Protein AF-A0A0S3T754-F1 (afdb_monomer)

Structure (mmCIF, N/CA/C/O backbone):
data_AF-A0A0S3T754-F1
#
_entry.id   AF-A0A0S3T754-F1
#
loop_
_atom_site.group_PDB
_atom_site.id
_atom_site.type_symbol
_atom_site.label_atom_id
_atom_site.label_alt_id
_atom_site.label_comp_id
_atom_site.label_asym_id
_atom_site.label_entity_id
_atom_site.label_seq_id
_atom_site.pdbx_PDB_ins_code
_atom_site.Cartn_x
_atom_site.Cartn_y
_atom_site.Cartn_z
_atom_site.occupancy
_atom_site.B_iso_or_equiv
_atom_site.auth_seq_id
_atom_site.auth_comp_id
_atom_site.auth_asym_id
_atom_site.auth_atom_id
_atom_site.pdbx_PDB_model_num
ATOM 1 N N . MET A 1 1 ? -6.621 8.613 33.162 1.00 39.09 1 MET A N 1
ATOM 2 C CA . MET A 1 1 ? -7.077 8.141 31.834 1.00 39.09 1 MET A CA 1
ATOM 3 C C . MET A 1 1 ? -6.386 8.962 30.754 1.00 39.09 1 MET A C 1
ATOM 5 O O . MET A 1 1 ? -6.954 9.920 30.247 1.00 39.09 1 MET A O 1
ATOM 9 N N . ALA A 1 2 ? -5.117 8.656 30.481 1.00 34.28 2 ALA A N 1
ATOM 10 C CA . ALA A 1 2 ? -4.330 9.384 29.494 1.00 34.28 2 ALA A CA 1
ATOM 11 C C . ALA A 1 2 ? -4.767 8.990 28.068 1.00 34.28 2 ALA A C 1
ATOM 13 O O . ALA A 1 2 ? -4.733 7.818 27.718 1.00 34.28 2 ALA A O 1
ATOM 14 N N . ALA A 1 3 ? -5.218 9.998 27.316 1.00 48.12 3 ALA A N 1
ATOM 15 C CA . ALA A 1 3 ? -5.364 10.108 25.862 1.00 48.12 3 ALA A CA 1
ATOM 16 C C . ALA A 1 3 ? -5.825 8.867 25.058 1.00 48.12 3 ALA A C 1
ATOM 18 O O . ALA A 1 3 ? -5.029 8.200 24.410 1.00 48.12 3 ALA A O 1
ATOM 19 N N . LEU A 1 4 ? -7.148 8.702 24.938 1.00 69.81 4 LEU A N 1
ATOM 20 C CA . LEU A 1 4 ? -7.838 7.927 23.885 1.00 69.81 4 LEU A CA 1
ATOM 21 C C . LEU A 1 4 ? -7.738 8.576 22.481 1.00 69.81 4 LEU A C 1
ATOM 23 O O . LEU A 1 4 ? -8.547 8.292 21.605 1.00 69.81 4 LEU A O 1
ATOM 27 N N . LYS A 1 5 ? -6.811 9.517 22.268 1.00 82.69 5 LYS A N 1
ATOM 28 C CA . LYS A 1 5 ? -6.710 10.257 21.004 1.00 82.69 5 LYS A CA 1
ATOM 29 C C . LYS A 1 5 ? -5.934 9.441 19.982 1.00 82.69 5 LYS A C 1
ATOM 31 O O . LYS A 1 5 ? -4.875 8.911 20.304 1.00 82.69 5 LYS A O 1
ATOM 36 N N . ILE A 1 6 ? -6.438 9.396 18.750 1.00 89.31 6 ILE A N 1
ATOM 37 C CA . ILE A 1 6 ? -5.759 8.726 17.635 1.00 89.31 6 ILE A CA 1
ATOM 38 C C . ILE A 1 6 ? -4.986 9.708 16.740 1.00 89.31 6 ILE A C 1
ATOM 40 O O . ILE A 1 6 ? -4.039 9.295 16.065 1.00 89.31 6 ILE A O 1
ATOM 44 N N . THR A 1 7 ? -5.332 11.003 16.774 1.00 88.81 7 THR A N 1
ATOM 45 C CA . THR A 1 7 ? -4.666 12.068 16.008 1.00 88.81 7 THR A CA 1
ATOM 46 C C . THR A 1 7 ? -3.898 13.075 16.870 1.00 88.81 7 THR A C 1
ATOM 48 O O . THR A 1 7 ? -4.210 13.318 18.038 1.00 88.81 7 THR A O 1
ATOM 51 N N . LEU A 1 8 ? -2.898 13.711 16.252 1.00 80.75 8 LEU A N 1
ATOM 52 C CA . LEU A 1 8 ? -2.284 14.958 16.711 1.00 80.75 8 LEU A CA 1
ATOM 53 C C . LEU A 1 8 ? -3.143 16.136 16.231 1.00 80.75 8 LEU A C 1
ATOM 55 O O . LEU A 1 8 ? -2.853 16.743 15.205 1.00 80.75 8 LEU A O 1
ATOM 59 N N . THR A 1 9 ? -4.240 16.429 16.926 1.00 72.00 9 THR A N 1
ATOM 60 C CA . THR A 1 9 ? -5.132 17.547 16.571 1.00 72.00 9 THR A CA 1
ATOM 61 C C . THR A 1 9 ? -4.620 18.869 17.170 1.00 72.00 9 THR A C 1
ATOM 63 O O . THR A 1 9 ? -4.491 18.956 18.398 1.00 72.00 9 THR A O 1
ATOM 66 N N . PRO A 1 10 ? -4.340 19.909 16.355 1.00 69.75 10 PRO A N 1
ATOM 67 C CA . PRO A 1 10 ? -4.047 21.252 16.852 1.00 69.75 10 PRO A CA 1
ATOM 68 C C . PRO A 1 10 ? -5.242 21.841 17.626 1.00 69.75 10 PRO A C 1
ATOM 70 O O . PRO A 1 10 ? -6.382 21.478 17.341 1.00 69.75 10 PRO A O 1
ATOM 73 N N . PRO A 1 11 ? -5.034 22.803 18.547 1.00 59.34 11 PRO A N 1
ATOM 74 C CA . PRO A 1 11 ? -6.098 23.325 19.418 1.00 59.34 11 PRO A CA 1
ATOM 75 C C . PRO A 1 11 ? -7.291 23.970 18.690 1.00 59.34 11 PRO A C 1
ATOM 77 O O . PRO A 1 11 ? -8.363 24.095 19.270 1.00 59.34 11 PRO A O 1
ATOM 80 N N . LEU A 1 12 ? -7.089 24.417 17.449 1.00 65.75 12 LEU A N 1
ATOM 81 C CA . LEU A 1 12 ? -8.048 25.197 16.659 1.00 65.75 12 LEU A CA 1
ATOM 82 C C . LEU A 1 12 ? -8.694 24.391 15.522 1.00 65.75 12 LEU A C 1
ATOM 84 O O . LEU A 1 12 ? -9.511 24.932 14.781 1.00 65.75 12 LEU A O 1
ATOM 88 N N . GLU A 1 13 ? -8.315 23.124 15.344 1.00 73.69 13 GLU A N 1
ATOM 89 C CA . GLU A 1 13 ? -8.838 22.303 14.256 1.00 73.69 13 GLU A CA 1
ATOM 90 C C . GLU A 1 13 ? -10.105 21.553 14.691 1.00 73.69 13 GLU A C 1
ATOM 92 O O . GLU A 1 13 ? -10.145 20.942 15.759 1.00 73.69 13 GLU A O 1
ATOM 97 N N . ALA A 1 14 ? -11.152 21.602 13.860 1.00 74.56 14 ALA A N 1
ATOM 98 C CA . ALA A 1 14 ? -12.395 20.885 14.121 1.00 74.56 14 ALA A CA 1
ATOM 99 C C . ALA A 1 14 ? -12.160 19.365 14.148 1.00 74.56 14 ALA A C 1
ATOM 101 O O . ALA A 1 14 ? -11.446 18.821 13.303 1.00 74.56 14 ALA A O 1
ATOM 102 N N . GLU A 1 15 ? -12.790 18.671 15.100 1.00 75.50 15 GLU A N 1
ATOM 103 C CA . GLU A 1 15 ? -12.676 17.216 15.194 1.00 75.50 15 GLU A CA 1
ATOM 104 C C . GLU A 1 15 ? -13.248 16.531 13.947 1.00 75.50 15 GLU A C 1
ATOM 106 O O . GLU A 1 15 ? -14.334 16.855 13.460 1.00 75.50 15 GLU A O 1
ATOM 111 N N . ASN A 1 16 ? -12.523 15.536 13.436 1.00 87.69 16 ASN A N 1
ATOM 112 C CA . ASN A 1 16 ? -12.973 14.765 12.288 1.00 87.69 16 ASN A CA 1
ATOM 113 C C . ASN A 1 16 ? -14.183 13.888 12.668 1.00 87.69 16 ASN A C 1
ATOM 115 O O . ASN A 1 16 ? -14.197 13.229 13.714 1.00 87.69 16 ASN A O 1
ATOM 119 N N . ALA A 1 17 ? -15.198 13.845 11.799 1.00 90.00 17 ALA A N 1
ATOM 120 C CA . ALA A 1 17 ? -16.428 13.093 12.049 1.00 90.00 17 ALA A CA 1
ATOM 121 C C . ALA A 1 17 ? -16.188 11.580 12.217 1.00 90.00 17 ALA A C 1
ATOM 123 O O . ALA A 1 17 ? -16.831 10.951 13.060 1.00 90.00 17 ALA A O 1
ATOM 124 N N . LEU A 1 18 ? -15.243 11.003 11.462 1.00 91.19 18 LEU A N 1
ATOM 125 C CA . LEU A 1 18 ? -14.873 9.591 11.577 1.00 91.19 18 LEU A CA 1
ATOM 126 C C . LEU A 1 18 ? -14.212 9.316 12.930 1.00 91.19 18 LEU A C 1
ATOM 128 O O . LEU A 1 18 ? -14.658 8.424 13.645 1.00 91.19 18 LEU A O 1
ATOM 132 N N . GLU A 1 19 ? -13.209 10.113 13.313 1.00 91.31 19 GLU A N 1
ATOM 133 C CA . GLU A 1 19 ? -12.540 9.993 14.619 1.00 91.31 19 GLU A CA 1
ATOM 134 C C . GLU A 1 19 ? -13.549 10.085 15.771 1.00 91.31 19 GLU A C 1
ATOM 136 O O . GLU A 1 19 ? -13.583 9.226 16.653 1.00 91.31 19 GLU A O 1
ATOM 141 N N . THR A 1 20 ? -14.441 11.074 15.712 1.00 91.38 20 THR A N 1
ATOM 142 C CA . THR A 1 20 ? -15.492 11.273 16.716 1.00 91.38 20 THR A CA 1
ATOM 143 C C . THR A 1 20 ? -16.436 10.073 16.792 1.00 91.38 20 THR A C 1
ATOM 145 O O . THR A 1 20 ? -16.815 9.644 17.883 1.00 91.38 20 THR A O 1
ATOM 148 N N . SER A 1 21 ? -16.827 9.518 15.641 1.00 94.44 21 SER A N 1
ATOM 149 C CA . SER A 1 21 ? -17.711 8.353 15.570 1.00 94.44 21 SER A CA 1
ATOM 150 C C . SER A 1 21 ? -17.065 7.103 16.170 1.00 94.44 21 SER A C 1
ATOM 152 O O . SER A 1 21 ? -17.722 6.384 16.923 1.00 94.44 21 SER A O 1
ATOM 154 N N . LEU A 1 22 ? -15.779 6.872 15.890 1.00 94.44 22 LEU A N 1
ATOM 155 C CA . LEU A 1 22 ? -15.008 5.753 16.435 1.00 94.44 22 LEU A CA 1
ATOM 156 C C . LEU A 1 22 ? -14.866 5.853 17.957 1.00 94.44 22 LEU A C 1
ATOM 158 O O . LEU A 1 22 ? -15.149 4.888 18.667 1.00 94.44 22 LEU A O 1
ATOM 162 N N . ARG A 1 23 ? -14.504 7.038 18.460 1.00 93.56 23 ARG A N 1
ATOM 163 C CA . ARG A 1 23 ? -14.339 7.289 19.897 1.00 93.56 23 ARG A CA 1
ATOM 164 C C . ARG A 1 23 ? -15.644 7.082 20.666 1.00 93.56 23 ARG A C 1
ATOM 166 O O . ARG A 1 23 ? -15.668 6.329 21.635 1.00 93.56 23 ARG A O 1
ATOM 173 N N . LYS A 1 24 ? -16.750 7.662 20.185 1.00 93.69 24 LYS A N 1
ATOM 174 C CA . LYS A 1 24 ? -18.080 7.486 20.798 1.00 93.69 24 LYS A CA 1
ATOM 175 C C . LYS A 1 24 ? -18.530 6.024 20.792 1.00 93.69 24 LYS A C 1
ATOM 177 O O . LYS A 1 24 ? -19.086 5.549 21.779 1.00 93.69 24 LYS A O 1
ATOM 182 N N . ALA A 1 25 ? -18.283 5.302 19.696 1.00 94.88 25 ALA A N 1
ATOM 183 C CA . ALA A 1 25 ? -18.606 3.881 19.615 1.00 94.88 25 ALA A CA 1
ATOM 184 C C . ALA A 1 25 ? -17.836 3.078 20.671 1.00 94.88 25 ALA A C 1
ATOM 186 O O . ALA A 1 25 ? -18.444 2.294 21.398 1.00 94.88 25 ALA A O 1
ATOM 187 N N . PHE A 1 26 ? -16.531 3.328 20.808 1.00 94.56 26 PHE A N 1
ATOM 188 C CA . PHE A 1 26 ? -15.692 2.686 21.816 1.00 94.56 26 PHE A CA 1
ATOM 189 C C . PHE A 1 26 ? -16.164 2.966 23.242 1.00 94.56 26 PHE A C 1
ATOM 191 O O . PHE A 1 26 ? -16.370 2.026 24.003 1.00 94.56 26 PHE A O 1
ATOM 198 N N . GLU A 1 27 ? -16.409 4.231 23.583 1.00 93.06 27 GLU A N 1
ATOM 199 C CA . GLU A 1 27 ? -16.911 4.625 24.904 1.00 93.06 27 GLU A CA 1
ATOM 200 C C . GLU A 1 27 ? -18.244 3.938 25.234 1.00 93.06 27 GLU A C 1
ATOM 202 O O . GLU A 1 27 ? -18.435 3.461 26.351 1.00 93.06 27 GLU A O 1
ATOM 207 N N . SER A 1 28 ? -19.140 3.814 24.249 1.00 92.56 28 SER A N 1
ATOM 208 C CA . SER A 1 28 ? -20.446 3.168 24.434 1.00 92.56 28 SER A CA 1
ATOM 209 C C . SER A 1 28 ? -20.392 1.638 24.541 1.00 92.56 28 SER A C 1
ATOM 211 O O . SER A 1 28 ? -21.296 1.045 25.121 1.00 92.56 28 SER A O 1
ATOM 213 N N . GLN A 1 29 ? -19.367 0.993 23.973 1.00 91.44 29 GLN A N 1
ATOM 214 C CA . GLN A 1 29 ? -19.270 -0.471 23.859 1.00 91.44 29 GLN A CA 1
ATOM 215 C C . GLN A 1 29 ? -18.111 -1.069 24.665 1.00 91.44 29 GLN A C 1
ATOM 217 O O . GLN A 1 29 ? -17.853 -2.267 24.564 1.00 91.44 29 GLN A O 1
ATOM 222 N N . ILE A 1 30 ? -17.401 -0.276 25.474 1.00 87.19 30 ILE A N 1
ATOM 223 C CA . ILE A 1 30 ? -16.179 -0.722 26.160 1.00 87.19 30 ILE A CA 1
ATOM 224 C C . ILE A 1 30 ? -16.398 -1.977 27.016 1.00 87.19 30 ILE A C 1
ATOM 226 O O . ILE A 1 30 ? -15.529 -2.845 27.068 1.00 87.19 30 ILE A O 1
ATOM 230 N N . THR A 1 31 ? -17.571 -2.109 27.640 1.00 86.75 31 THR A N 1
ATOM 231 C CA . THR A 1 31 ? -17.957 -3.281 28.438 1.00 86.75 31 THR A CA 1
ATOM 232 C C . THR A 1 31 ? -18.146 -4.520 27.566 1.00 86.75 31 THR A C 1
ATOM 234 O O . THR A 1 31 ? -17.650 -5.587 27.911 1.00 86.75 31 THR A O 1
ATOM 237 N N . SER A 1 32 ? -18.773 -4.374 26.398 1.00 86.50 32 SER A N 1
ATOM 238 C CA . SER A 1 32 ? -18.977 -5.439 25.407 1.00 86.50 32 SER A CA 1
ATOM 239 C C . SER A 1 32 ? -17.698 -5.839 24.660 1.00 86.50 32 SER A C 1
ATOM 241 O O . SER A 1 32 ? -17.653 -6.890 24.026 1.00 86.50 32 SER A O 1
ATOM 243 N N . LEU A 1 33 ? -16.640 -5.025 24.734 1.00 87.94 33 LEU A N 1
ATOM 244 C CA . LEU A 1 33 ? -15.317 -5.337 24.186 1.00 87.94 33 LEU A CA 1
ATOM 245 C C . LEU A 1 33 ? -14.424 -6.133 25.150 1.00 87.94 33 LEU A C 1
ATOM 247 O O . LEU A 1 33 ? -13.281 -6.454 24.799 1.00 87.94 33 LEU A O 1
ATOM 251 N N . ARG A 1 34 ? -14.916 -6.465 26.349 1.00 87.94 34 ARG A N 1
ATOM 252 C CA . ARG A 1 34 ? -14.226 -7.315 27.324 1.00 87.94 34 ARG A CA 1
ATOM 253 C C . ARG A 1 34 ? -14.935 -8.666 27.453 1.00 87.94 34 ARG A C 1
ATOM 255 O O . ARG A 1 34 ? -16.155 -8.719 27.337 1.00 87.94 34 ARG A O 1
ATOM 262 N N . PRO A 1 35 ? -14.197 -9.757 27.722 1.00 84.44 35 PRO A N 1
ATOM 263 C CA . PRO A 1 35 ? -14.821 -11.014 28.110 1.00 84.44 35 PRO A CA 1
ATOM 264 C C . PRO A 1 35 ? -15.691 -10.842 29.373 1.00 84.44 35 PRO A C 1
ATOM 266 O O . PRO A 1 35 ? -15.283 -10.105 30.275 1.00 84.44 35 PRO A O 1
ATOM 269 N N . PRO A 1 36 ? -16.826 -11.554 29.485 1.00 86.94 36 PRO A N 1
ATOM 270 C CA . PRO A 1 36 ? -17.360 -12.513 28.514 1.00 86.94 36 PRO A CA 1
ATOM 271 C C . PRO A 1 36 ? -18.029 -11.828 27.310 1.00 86.94 36 PRO A C 1
ATOM 273 O O . PRO A 1 36 ? -18.800 -10.885 27.468 1.00 86.94 36 PRO A O 1
ATOM 276 N N . PHE A 1 37 ? -17.755 -12.331 26.103 1.00 88.50 37 PHE A N 1
ATOM 277 C CA . PHE A 1 37 ? -18.391 -11.825 24.884 1.00 88.50 37 PHE A CA 1
ATOM 278 C C . PHE A 1 37 ? -19.809 -12.369 24.737 1.00 88.50 37 PHE A C 1
ATOM 280 O O . PHE A 1 37 ? -20.083 -13.521 25.080 1.00 88.50 37 PHE A O 1
ATOM 287 N N . SER A 1 38 ? -20.702 -11.541 24.196 1.00 85.31 38 SER A N 1
ATOM 288 C CA . SER A 1 38 ? -22.054 -11.974 23.852 1.00 85.31 38 SER A CA 1
ATOM 289 C C . SER A 1 38 ? -22.007 -13.036 22.755 1.00 85.31 38 SER A C 1
ATOM 291 O O . SER A 1 38 ? -21.301 -12.876 21.763 1.00 85.31 38 SER A O 1
ATOM 293 N N . LEU A 1 39 ? -22.795 -14.098 22.921 1.00 83.81 39 LEU A N 1
ATOM 294 C CA . LEU A 1 39 ? -23.013 -15.114 21.885 1.00 83.81 39 LEU A CA 1
ATOM 295 C C . LEU A 1 39 ? -24.179 -14.752 20.950 1.00 83.81 39 LEU A C 1
ATOM 297 O O . LEU A 1 39 ? -24.461 -15.486 20.006 1.00 83.81 39 LEU A O 1
ATOM 301 N N . ALA A 1 40 ? -24.888 -13.651 21.222 1.00 87.00 40 ALA A N 1
ATOM 302 C CA . ALA A 1 40 ? -25.979 -13.196 20.373 1.00 87.00 40 ALA A CA 1
ATOM 303 C C . ALA A 1 40 ? -25.438 -12.632 19.054 1.00 87.00 40 ALA A C 1
ATOM 305 O O . ALA A 1 40 ? -24.496 -11.838 19.051 1.00 87.00 40 ALA A O 1
ATOM 306 N N . ILE A 1 41 ? -26.081 -13.003 17.946 1.00 85.75 41 ILE A N 1
ATOM 307 C CA . ILE A 1 41 ? -25.781 -12.439 16.628 1.00 85.75 41 ILE A CA 1
ATOM 308 C C . ILE A 1 41 ? -26.169 -10.952 16.650 1.00 85.75 41 ILE A C 1
ATOM 310 O O . ILE A 1 41 ? -27.329 -10.639 16.940 1.00 85.75 41 ILE A O 1
ATOM 314 N N . PRO A 1 42 ? -25.235 -10.029 16.372 1.00 90.88 42 PRO A N 1
ATOM 315 C CA . PRO A 1 42 ? -25.533 -8.607 16.396 1.00 90.88 42 PRO A CA 1
ATOM 316 C C . PRO A 1 42 ? -26.478 -8.230 15.251 1.00 90.88 42 PRO A C 1
ATOM 318 O O . PRO A 1 42 ? -26.331 -8.691 14.120 1.00 90.88 42 PRO A O 1
ATOM 321 N N . SER A 1 43 ? -27.428 -7.338 15.533 1.00 93.25 43 SER A N 1
ATOM 322 C CA . SER A 1 43 ? -28.195 -6.657 14.477 1.00 93.25 43 SER A CA 1
ATOM 323 C C . SER A 1 43 ? -27.270 -5.796 13.592 1.00 93.25 43 SER A C 1
ATOM 325 O O . SER A 1 43 ? -26.178 -5.442 14.038 1.00 93.25 43 SER A O 1
ATOM 327 N N . PRO A 1 44 ? -27.674 -5.396 12.370 1.00 93.25 44 PRO A N 1
ATOM 328 C CA . PRO A 1 44 ? -26.819 -4.604 11.473 1.00 93.25 44 PRO A CA 1
ATOM 329 C C . PRO A 1 44 ? -26.255 -3.311 12.097 1.00 93.25 44 PRO A C 1
ATOM 331 O O . PRO A 1 44 ? -25.079 -2.978 11.913 1.00 93.25 44 PRO A O 1
ATOM 334 N N . ASP A 1 45 ? -27.060 -2.612 12.902 1.00 93.38 45 ASP A N 1
ATOM 335 C CA . ASP A 1 45 ? -26.634 -1.391 13.594 1.00 93.38 45 ASP A CA 1
ATOM 336 C C . ASP A 1 45 ? -25.632 -1.694 14.713 1.00 93.38 45 ASP A C 1
ATOM 338 O O . ASP A 1 45 ? -24.602 -1.025 14.842 1.00 93.38 45 ASP A O 1
ATOM 342 N N . GLN A 1 46 ? -25.894 -2.747 15.495 1.00 93.38 46 GLN A N 1
ATOM 343 C CA . GLN A 1 46 ? -24.978 -3.218 16.535 1.00 93.38 46 GLN A CA 1
ATOM 344 C C . GLN A 1 46 ? -23.662 -3.709 15.935 1.00 93.38 46 GLN A C 1
ATOM 346 O O . GLN A 1 46 ? -22.603 -3.407 16.473 1.00 93.38 46 GLN A O 1
ATOM 351 N N . TYR A 1 47 ? -23.709 -4.415 14.805 1.00 95.06 47 TYR A N 1
ATOM 352 C CA . TYR A 1 47 ? -22.529 -4.879 14.089 1.00 95.06 47 TYR A CA 1
ATOM 353 C C . TYR A 1 47 ? -21.659 -3.699 13.652 1.00 95.06 47 TYR A C 1
ATOM 355 O O . TYR A 1 47 ? -20.458 -3.676 13.927 1.00 95.06 47 TYR A O 1
ATOM 363 N N . THR A 1 48 ? -22.265 -2.675 13.046 1.00 95.19 48 THR A N 1
ATOM 364 C CA . THR A 1 48 ? -21.558 -1.449 12.648 1.00 95.19 48 THR A CA 1
ATOM 365 C C . THR A 1 48 ? -20.933 -0.741 13.853 1.00 95.19 48 THR A C 1
ATOM 367 O O . THR A 1 48 ? -19.773 -0.321 13.806 1.00 95.19 48 THR A O 1
ATOM 370 N N . LEU A 1 49 ? -21.682 -0.623 14.952 1.00 95.50 49 LEU A N 1
ATOM 371 C CA . LEU A 1 49 ? -21.215 0.012 16.182 1.00 95.50 49 LEU A CA 1
ATOM 372 C C . LEU A 1 49 ? -20.048 -0.760 16.814 1.00 95.50 49 LEU A C 1
ATOM 374 O O . LEU A 1 49 ? -19.044 -0.152 17.186 1.00 95.50 49 LEU A O 1
ATOM 378 N N . LE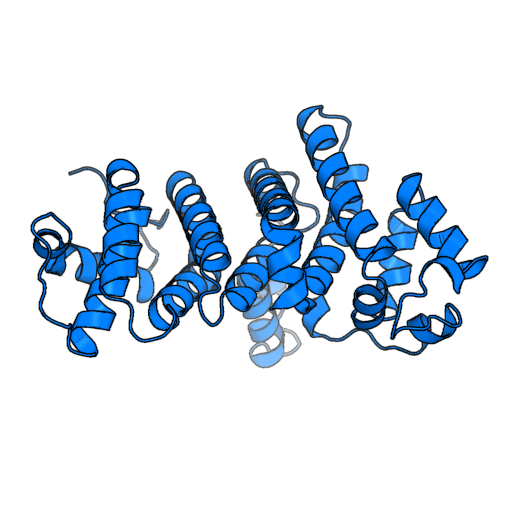U A 1 50 ? -20.145 -2.090 16.875 1.00 95.62 50 LEU A N 1
ATOM 379 C CA . LEU A 1 50 ? -19.088 -2.970 17.367 1.00 95.62 50 LEU A CA 1
ATOM 380 C C . LEU A 1 50 ? -17.836 -2.876 16.498 1.00 95.62 50 LEU A C 1
ATOM 382 O O . LEU A 1 50 ? -16.749 -2.743 17.045 1.00 95.62 50 LEU A O 1
ATOM 386 N N . ASN A 1 51 ? -17.958 -2.856 15.168 1.00 97.00 51 ASN A N 1
ATOM 387 C CA . ASN A 1 51 ? -16.811 -2.688 14.270 1.00 97.00 51 ASN A CA 1
ATOM 388 C C . ASN A 1 51 ? -16.065 -1.368 14.518 1.00 97.00 51 ASN A C 1
ATOM 390 O O . ASN A 1 51 ? -14.837 -1.358 14.605 1.00 97.00 51 ASN A O 1
ATOM 394 N N . ARG A 1 52 ? -16.794 -0.259 14.705 1.00 97.06 52 ARG A N 1
ATOM 395 C CA . ARG A 1 52 ? -16.205 1.044 15.068 1.00 97.06 52 ARG A CA 1
ATOM 396 C C . ARG A 1 52 ? -15.488 0.992 16.415 1.00 97.06 52 ARG A C 1
ATOM 398 O O . ARG A 1 52 ? -14.372 1.493 16.537 1.00 97.06 52 ARG A O 1
ATOM 405 N N . ALA A 1 53 ? -16.121 0.372 17.408 1.00 96.06 53 ALA A N 1
ATOM 406 C CA . ALA A 1 53 ? -15.573 0.235 18.748 1.00 96.06 53 ALA A CA 1
ATOM 407 C C . ALA A 1 53 ? -14.316 -0.654 18.761 1.00 96.06 53 ALA A C 1
ATOM 409 O O . ALA A 1 53 ? -13.296 -0.263 19.319 1.00 96.06 53 ALA A O 1
ATOM 410 N N . ILE A 1 54 ? -14.356 -1.810 18.093 1.00 96.25 54 ILE A N 1
ATOM 411 C CA . ILE A 1 54 ? -13.218 -2.722 17.917 1.00 96.25 54 ILE A CA 1
ATOM 412 C C . ILE A 1 54 ? -12.061 -1.990 17.241 1.00 96.25 54 ILE A C 1
ATOM 414 O O . ILE A 1 54 ? -10.942 -2.047 17.746 1.00 96.25 54 ILE A O 1
ATOM 418 N N . LEU A 1 55 ? -12.317 -1.283 16.134 1.00 97.00 55 LEU A N 1
ATOM 419 C CA . LEU A 1 55 ? -11.279 -0.551 15.411 1.00 97.00 55 LEU A CA 1
ATOM 420 C C . LEU A 1 55 ? -10.595 0.473 16.319 1.00 97.00 55 LEU A C 1
ATOM 422 O O . LEU A 1 55 ? -9.375 0.456 16.446 1.00 97.00 55 LEU A O 1
ATOM 426 N N . HIS A 1 56 ? -11.367 1.319 17.002 1.00 95.81 56 HIS A N 1
ATOM 427 C CA . HIS A 1 56 ? -10.808 2.285 17.944 1.00 95.81 56 HIS A CA 1
ATOM 428 C C . HIS A 1 56 ? -10.021 1.597 19.070 1.00 95.81 56 HIS A C 1
ATOM 430 O O . HIS A 1 56 ? -8.889 1.985 19.345 1.00 95.81 56 HIS A O 1
ATOM 436 N N . GLY A 1 57 ? -10.579 0.540 19.669 1.00 95.06 57 GLY A N 1
ATOM 437 C CA . GLY A 1 57 ? -9.940 -0.225 20.739 1.00 95.06 57 GLY A CA 1
ATOM 438 C C . GLY A 1 57 ? -8.592 -0.810 20.327 1.00 95.06 57 GLY A C 1
ATOM 439 O O . GLY A 1 57 ? -7.615 -0.661 21.053 1.00 95.06 57 GLY A O 1
ATOM 440 N N . VAL A 1 58 ? -8.483 -1.392 19.128 1.00 95.44 58 VAL A N 1
ATOM 441 C CA . VAL A 1 58 ? -7.197 -1.899 18.612 1.00 95.44 58 VAL A CA 1
ATOM 442 C C . VAL A 1 58 ? -6.172 -0.777 18.429 1.00 95.44 58 VAL A C 1
ATOM 444 O O . VAL A 1 58 ? -4.984 -0.991 18.679 1.00 95.44 58 VAL A O 1
ATOM 447 N N . LEU A 1 59 ? -6.608 0.406 17.990 1.00 95.31 59 LEU A N 1
ATOM 448 C CA . LEU A 1 59 ? -5.724 1.547 17.747 1.00 95.31 59 LEU A CA 1
ATOM 449 C C . LEU A 1 59 ? -5.232 2.203 19.043 1.00 95.31 59 LEU A C 1
ATOM 451 O O . LEU A 1 59 ? -4.103 2.691 19.074 1.00 95.31 59 LEU A O 1
ATOM 455 N N . THR A 1 60 ? -6.050 2.211 20.099 1.00 93.38 60 THR A N 1
ATOM 456 C CA . THR A 1 60 ? -5.726 2.880 21.370 1.00 93.38 60 THR A CA 1
ATOM 457 C C . THR A 1 60 ? -5.238 1.943 22.470 1.00 93.38 60 THR A C 1
ATOM 459 O O . THR A 1 60 ? -4.558 2.394 23.388 1.00 93.38 60 THR A O 1
ATOM 462 N N . GLU A 1 61 ? -5.546 0.647 22.398 1.00 92.56 61 GLU A N 1
ATOM 463 C CA . GLU A 1 61 ? -5.190 -0.348 23.416 1.00 92.56 61 GLU A CA 1
ATOM 464 C C . GLU A 1 61 ? -4.430 -1.553 22.815 1.00 92.56 61 GLU A C 1
ATOM 466 O O . GLU A 1 61 ? -4.966 -2.667 22.740 1.00 92.56 61 GLU A O 1
ATOM 471 N N . PRO A 1 62 ? -3.154 -1.382 22.406 1.00 90.88 62 PRO A N 1
ATOM 472 C CA . PRO A 1 62 ? -2.367 -2.438 21.760 1.00 90.88 62 PRO A CA 1
ATOM 473 C C . PRO A 1 62 ? -2.288 -3.745 22.560 1.00 90.88 62 PRO A C 1
ATOM 475 O O . PRO A 1 62 ? -2.275 -4.832 21.984 1.00 90.88 62 PRO A O 1
ATOM 478 N N . GLN A 1 63 ? -2.304 -3.660 23.893 1.00 92.69 63 GLN A N 1
ATOM 479 C CA . GLN A 1 63 ? -2.292 -4.813 24.794 1.00 92.69 63 GLN A CA 1
ATOM 480 C C . GLN A 1 63 ? -3.521 -5.725 24.638 1.00 92.69 63 GLN A C 1
ATOM 482 O O . GLN A 1 63 ? -3.451 -6.913 24.947 1.00 92.69 63 GLN A O 1
ATOM 487 N N . PHE A 1 64 ? -4.634 -5.194 24.124 1.00 92.62 64 PHE A N 1
ATOM 488 C CA . PHE A 1 64 ? -5.875 -5.931 23.890 1.00 92.62 64 PHE A CA 1
ATOM 489 C C . PHE A 1 64 ? -6.159 -6.183 22.404 1.00 92.62 64 PHE A C 1
ATOM 491 O O . PHE A 1 64 ? -7.156 -6.827 22.079 1.00 92.62 64 PHE A O 1
ATOM 498 N N . ALA A 1 65 ? -5.274 -5.757 21.497 1.00 93.38 65 ALA A N 1
ATOM 499 C CA . ALA A 1 65 ? -5.473 -5.847 20.051 1.00 93.38 65 ALA A CA 1
ATOM 500 C C . ALA A 1 65 ? -5.841 -7.262 19.572 1.00 93.38 65 ALA A C 1
ATOM 502 O O . ALA A 1 65 ? -6.811 -7.443 18.837 1.00 93.38 65 ALA A O 1
ATOM 503 N N . LYS A 1 66 ? -5.131 -8.291 20.056 1.00 94.19 66 LYS A N 1
ATOM 504 C CA . LYS A 1 66 ? -5.420 -9.697 19.713 1.00 94.19 66 LYS A CA 1
ATOM 505 C C . LYS A 1 66 ? -6.811 -10.136 20.171 1.00 94.19 66 LYS A C 1
ATOM 507 O O . LYS A 1 66 ? -7.467 -10.914 19.488 1.00 94.19 66 LYS A O 1
ATOM 512 N N . THR A 1 67 ? -7.258 -9.655 21.326 1.00 94.50 67 THR A N 1
ATOM 513 C CA . THR A 1 67 ? -8.584 -9.958 21.872 1.00 94.50 67 THR A CA 1
ATOM 514 C C . THR A 1 67 ? -9.676 -9.290 21.041 1.00 94.50 67 THR A C 1
ATOM 516 O O . THR A 1 67 ? -10.652 -9.944 20.687 1.00 94.50 67 THR A O 1
ATOM 519 N N . HIS A 1 68 ? -9.484 -8.027 20.660 1.00 94.88 68 HIS A N 1
ATOM 520 C CA . HIS A 1 68 ? -10.407 -7.308 19.782 1.00 94.88 68 HIS A CA 1
ATOM 521 C C . HIS A 1 68 ? -10.513 -7.947 18.391 1.00 94.88 68 HIS A C 1
ATOM 523 O O . HIS A 1 68 ? -11.617 -8.101 17.882 1.00 94.88 68 HIS A O 1
ATOM 529 N N . ILE A 1 69 ? -9.397 -8.392 17.807 1.00 95.38 69 ILE A N 1
ATOM 530 C CA . ILE A 1 69 ? -9.408 -9.091 16.515 1.00 95.38 69 ILE A CA 1
ATOM 531 C C . ILE A 1 69 ? -10.088 -10.460 16.603 1.00 95.38 69 ILE A C 1
ATOM 533 O O . ILE A 1 69 ? -10.900 -10.795 15.746 1.00 95.38 69 ILE A O 1
ATOM 537 N N . LYS A 1 70 ? -9.858 -11.228 17.675 1.00 94.31 70 LYS A N 1
ATOM 538 C CA . LYS A 1 70 ? -10.617 -12.467 17.915 1.00 94.31 70 LYS A CA 1
ATOM 539 C C . LYS A 1 70 ? -12.117 -12.206 18.027 1.00 94.31 70 LYS A C 1
ATOM 541 O O . LYS A 1 70 ? -12.903 -12.981 17.493 1.00 94.31 70 LYS A O 1
ATOM 546 N N . HIS A 1 71 ? -12.505 -11.119 18.694 1.00 94.25 71 HIS A N 1
ATOM 547 C CA . HIS A 1 71 ? -13.906 -10.721 18.778 1.00 94.25 71 HIS A CA 1
ATOM 548 C C . HIS A 1 71 ? -14.462 -10.366 17.392 1.00 94.25 71 HIS A C 1
ATOM 550 O O . HIS A 1 71 ? -15.527 -10.859 17.043 1.00 94.25 71 HIS A O 1
ATOM 556 N N . LEU A 1 72 ? -13.717 -9.616 16.570 1.00 95.44 72 LEU A N 1
ATOM 557 C CA . LEU A 1 72 ? -14.098 -9.322 15.185 1.00 95.44 72 LEU A CA 1
ATOM 558 C C . LEU A 1 72 ? -14.348 -10.602 14.380 1.00 95.44 72 LEU A C 1
ATOM 560 O O . LEU A 1 72 ? -15.405 -10.741 13.773 1.00 95.44 72 LEU A O 1
ATOM 564 N N . HIS A 1 73 ? -13.414 -11.556 14.418 1.00 95.00 73 HIS A N 1
ATOM 565 C CA . HIS A 1 73 ? -13.564 -12.836 13.721 1.00 95.00 73 HIS A CA 1
ATOM 566 C C . HIS A 1 73 ? -14.811 -13.611 14.164 1.00 95.00 73 HIS A C 1
ATOM 568 O O . HIS A 1 73 ? -15.430 -14.280 13.344 1.00 95.00 73 HIS A O 1
ATOM 574 N N . ALA A 1 74 ? -15.192 -13.513 15.440 1.00 93.50 74 ALA A N 1
ATOM 575 C CA . ALA A 1 74 ? -16.361 -14.203 15.974 1.00 93.50 74 ALA A CA 1
ATOM 576 C C . ALA A 1 74 ? -17.699 -13.582 15.535 1.00 93.50 74 ALA A C 1
ATOM 578 O O . ALA A 1 74 ? -18.699 -14.292 15.493 1.00 93.50 74 ALA A O 1
ATOM 579 N N . ILE A 1 75 ? -17.731 -12.281 15.222 1.00 93.69 75 ILE A N 1
ATOM 580 C CA . ILE A 1 75 ? -18.972 -11.561 14.879 1.00 93.69 75 ILE A CA 1
ATOM 581 C C . ILE A 1 75 ? -19.135 -11.277 13.381 1.00 93.69 75 ILE A C 1
ATOM 583 O O . ILE A 1 75 ? -20.167 -10.744 12.976 1.00 93.69 75 ILE A O 1
ATOM 587 N N . VAL A 1 76 ? -18.118 -11.560 12.565 1.00 94.88 76 VAL A N 1
ATOM 588 C CA . VAL A 1 76 ? -18.100 -11.207 11.140 1.00 94.88 76 VAL A CA 1
ATOM 589 C C . VAL A 1 76 ? -19.193 -11.921 10.356 1.00 94.88 76 VAL A C 1
ATOM 591 O O . VAL A 1 76 ? -19.360 -13.134 10.442 1.00 94.88 76 VAL A O 1
ATOM 594 N N . THR A 1 77 ? -19.908 -11.143 9.543 1.00 94.19 77 THR A N 1
ATOM 595 C CA . THR A 1 77 ? -21.005 -11.625 8.684 1.00 94.19 77 THR A CA 1
ATOM 596 C C . THR A 1 77 ? -20.910 -11.131 7.238 1.00 94.19 77 THR A C 1
ATOM 598 O O . THR A 1 77 ? -21.587 -11.666 6.367 1.00 94.19 77 THR A O 1
ATOM 601 N N . ASP A 1 78 ? -20.048 -10.152 6.955 1.00 96.00 78 ASP A N 1
ATOM 602 C CA . ASP A 1 78 ? -19.952 -9.448 5.668 1.00 96.00 78 ASP A CA 1
ATOM 603 C C . ASP A 1 78 ? -18.572 -9.583 5.006 1.00 96.00 78 ASP A C 1
ATOM 605 O O . ASP A 1 78 ? -18.143 -8.706 4.258 1.00 96.00 78 ASP A O 1
ATOM 609 N N . GLY A 1 79 ? -17.826 -10.643 5.334 1.00 96.31 79 GLY A N 1
ATOM 610 C CA . GLY A 1 79 ? -16.463 -10.823 4.827 1.00 96.31 79 GLY A CA 1
ATOM 611 C C . GLY A 1 79 ? -15.524 -9.673 5.210 1.00 96.31 79 GLY A C 1
ATOM 612 O O . GLY A 1 79 ? -14.633 -9.334 4.437 1.00 96.31 79 GLY A O 1
ATOM 613 N N . TYR A 1 80 ? -15.724 -9.068 6.387 1.00 98.12 80 TYR A N 1
ATOM 614 C CA . TYR A 1 80 ? -14.964 -7.925 6.915 1.00 98.12 80 TYR A CA 1
ATOM 615 C C . TYR A 1 80 ? -15.195 -6.590 6.187 1.00 98.12 80 TYR A C 1
ATOM 617 O O . TYR A 1 80 ? -14.538 -5.608 6.534 1.00 98.12 80 TYR A O 1
ATOM 625 N N . ALA A 1 81 ? -16.122 -6.505 5.226 1.00 97.88 81 ALA A N 1
ATOM 626 C CA . ALA A 1 81 ? -16.311 -5.318 4.385 1.00 97.88 81 ALA A CA 1
ATOM 627 C C . ALA A 1 81 ? -16.526 -4.022 5.192 1.00 97.88 81 ALA A C 1
ATOM 629 O O . ALA A 1 81 ? -15.904 -2.992 4.910 1.00 97.88 81 ALA A O 1
ATOM 630 N N . THR A 1 82 ? -17.358 -4.063 6.238 1.00 97.69 82 THR A N 1
ATOM 631 C CA . THR A 1 82 ? -17.606 -2.917 7.128 1.00 97.69 82 THR A CA 1
ATOM 632 C C . THR A 1 82 ? -16.328 -2.486 7.844 1.00 97.69 82 THR A C 1
ATOM 634 O O . THR A 1 82 ? -16.007 -1.295 7.880 1.00 97.69 82 THR A O 1
ATOM 637 N N . PHE A 1 83 ? -15.562 -3.440 8.382 1.00 98.06 83 PHE A N 1
ATOM 638 C CA . PHE A 1 83 ? -14.305 -3.157 9.075 1.00 98.06 83 PHE A CA 1
ATOM 639 C C . PHE A 1 83 ? -13.263 -2.548 8.131 1.00 98.06 83 PHE A C 1
ATOM 641 O O . PHE A 1 83 ? -12.661 -1.519 8.440 1.00 98.06 83 PHE A O 1
ATOM 648 N N . VAL A 1 84 ? -13.089 -3.156 6.955 1.00 98.38 84 VAL A N 1
ATOM 649 C CA . VAL A 1 84 ? -12.148 -2.710 5.921 1.00 98.38 84 VAL A CA 1
ATOM 650 C C . VAL A 1 84 ? -12.515 -1.314 5.415 1.00 98.38 84 VAL A C 1
ATOM 652 O O . VAL A 1 84 ? -11.634 -0.474 5.257 1.00 98.38 84 VAL A O 1
ATOM 655 N N . THR A 1 85 ? -13.804 -1.009 5.257 1.00 98.25 85 THR A N 1
ATOM 656 C CA . THR A 1 85 ? -14.272 0.332 4.867 1.00 98.25 85 THR A CA 1
ATOM 657 C C . THR A 1 85 ? -13.918 1.392 5.914 1.00 98.25 85 THR A C 1
ATOM 659 O O . THR A 1 85 ? -13.482 2.493 5.566 1.00 98.25 85 THR A O 1
ATOM 662 N N . LEU A 1 86 ? -14.055 1.074 7.206 1.00 97.94 86 LEU A N 1
ATOM 663 C CA . LEU A 1 86 ? -13.638 1.977 8.284 1.00 97.94 86 LEU A CA 1
ATOM 664 C C . LEU A 1 86 ? -12.114 2.179 8.288 1.00 97.94 86 LEU A C 1
ATOM 666 O O . LEU A 1 86 ? -11.646 3.312 8.428 1.00 97.94 86 LEU A O 1
ATOM 670 N N . LEU A 1 87 ? -11.347 1.103 8.086 1.00 97.75 87 LEU A N 1
ATOM 671 C CA . LEU A 1 87 ? -9.887 1.149 7.991 1.00 97.75 87 LEU A CA 1
ATOM 672 C C . LEU A 1 87 ? -9.426 1.998 6.795 1.00 97.75 87 LEU A C 1
ATOM 674 O O . LEU A 1 87 ? -8.559 2.857 6.944 1.00 97.75 87 LEU A O 1
ATOM 678 N N . LEU A 1 88 ? -10.060 1.831 5.633 1.00 97.81 88 LEU A N 1
ATOM 679 C CA . LEU A 1 88 ? -9.829 2.645 4.441 1.00 97.81 88 LEU A CA 1
ATOM 680 C C . LEU A 1 88 ? -10.093 4.133 4.712 1.00 97.81 88 LEU A C 1
ATOM 682 O O . LEU A 1 88 ? -9.304 4.990 4.308 1.00 97.81 88 LEU A O 1
ATOM 686 N N . GLY A 1 89 ? -11.177 4.445 5.428 1.00 96.06 89 GLY A N 1
ATOM 687 C CA . GLY A 1 89 ? -11.489 5.805 5.863 1.00 96.06 89 GLY A CA 1
ATOM 688 C C . GLY A 1 89 ? -10.383 6.412 6.732 1.00 96.06 89 GLY A C 1
ATOM 689 O O . GLY A 1 89 ? -9.973 7.548 6.497 1.00 96.06 89 GLY A O 1
ATOM 690 N N . LEU A 1 90 ? -9.839 5.652 7.689 1.00 96.06 90 LEU A N 1
ATOM 691 C CA . LEU A 1 90 ? -8.710 6.113 8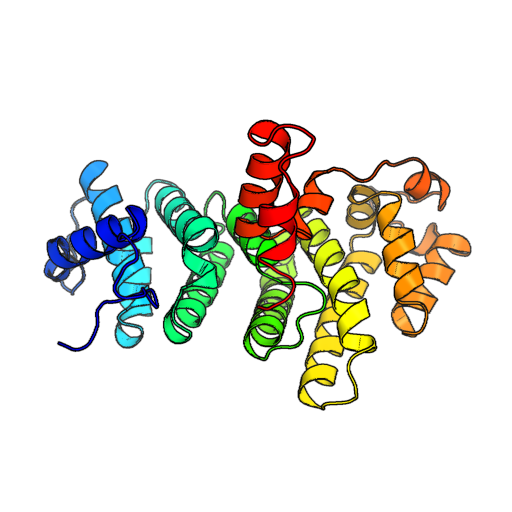.506 1.00 96.06 90 LEU A CA 1
ATOM 692 C C . LEU A 1 90 ? -7.484 6.445 7.654 1.00 96.06 90 LEU A C 1
ATOM 694 O O . LEU A 1 90 ? -6.871 7.495 7.855 1.00 96.06 90 LEU A O 1
ATOM 698 N N . VAL A 1 91 ? -7.141 5.582 6.693 1.00 96.25 91 VAL A N 1
ATOM 699 C CA . VAL A 1 91 ? -5.987 5.813 5.815 1.00 96.25 91 VAL A CA 1
ATOM 700 C C . VAL A 1 91 ? -6.191 7.066 4.965 1.00 96.25 91 VAL A C 1
ATOM 702 O O . VAL A 1 91 ? -5.309 7.915 4.895 1.00 96.25 91 VAL A O 1
ATOM 705 N N . ASN A 1 92 ? -7.359 7.211 4.340 1.00 93.00 92 ASN A N 1
ATOM 706 C CA . ASN A 1 92 ? -7.607 8.312 3.414 1.00 93.00 92 ASN A CA 1
ATOM 707 C C . ASN A 1 92 ? -7.734 9.672 4.104 1.00 93.00 92 ASN A C 1
ATOM 709 O O . ASN A 1 92 ? -7.296 10.666 3.533 1.00 93.00 92 ASN A O 1
ATOM 713 N N . TYR A 1 93 ? -8.336 9.726 5.296 1.00 90.94 93 TYR A N 1
ATOM 714 C CA . TYR A 1 93 ? -8.708 10.998 5.922 1.00 90.94 93 TYR A CA 1
ATOM 715 C C . TYR A 1 93 ? -7.854 11.387 7.125 1.00 90.94 93 TYR A C 1
ATOM 717 O O . TYR A 1 93 ? -7.800 12.569 7.459 1.00 90.94 93 TYR A O 1
ATOM 725 N N . LEU A 1 94 ? -7.220 10.426 7.806 1.00 92.69 94 LEU A N 1
ATOM 726 C CA . LEU A 1 94 ? -6.532 10.688 9.073 1.00 92.69 94 LEU A CA 1
ATOM 727 C C . LEU A 1 94 ? -5.047 10.327 9.061 1.00 92.69 94 LEU A C 1
ATOM 729 O O . LEU A 1 94 ? -4.327 10.851 9.909 1.00 92.69 94 LEU A O 1
ATOM 733 N N . TYR A 1 95 ? -4.567 9.497 8.124 1.00 94.12 95 TYR A N 1
ATOM 734 C CA . TYR A 1 95 ? -3.203 8.948 8.149 1.00 94.12 95 TYR A CA 1
ATOM 735 C C . TYR A 1 95 ? -2.092 9.975 8.419 1.00 94.12 95 TYR A C 1
ATOM 737 O O . TYR A 1 95 ? -1.287 9.718 9.321 1.00 94.12 95 TYR A O 1
ATOM 745 N N . PRO A 1 96 ? -2.038 11.146 7.748 1.00 90.38 96 PRO A N 1
ATOM 746 C CA . PRO A 1 96 ? -0.981 12.128 8.000 1.00 90.38 96 PRO A CA 1
ATOM 747 C C . PRO A 1 96 ? -0.922 12.579 9.467 1.00 90.38 96 PRO A C 1
ATOM 749 O O . PRO A 1 96 ? 0.164 12.778 10.009 1.00 90.38 96 PRO A O 1
ATOM 752 N N . LYS A 1 97 ? -2.084 12.649 10.125 1.00 91.44 97 LYS A N 1
ATOM 753 C CA . LYS A 1 97 ? -2.279 13.160 11.489 1.00 91.44 97 LYS A CA 1
ATOM 754 C C . LYS A 1 97 ? -2.232 12.083 12.570 1.00 91.44 97 LYS A C 1
ATOM 756 O O . LYS A 1 97 ? -2.260 12.421 13.753 1.00 91.44 97 LYS A O 1
ATOM 761 N N . LEU A 1 98 ? -2.204 10.801 12.198 1.00 93.88 98 LEU A N 1
ATOM 762 C CA . LEU A 1 98 ? -2.177 9.707 13.167 1.00 93.88 98 LEU A CA 1
ATOM 763 C C . LEU A 1 98 ? -0.879 9.716 13.979 1.00 93.88 98 LEU A C 1
ATOM 765 O O . LEU A 1 98 ? 0.215 9.928 13.444 1.00 93.88 98 LEU A O 1
ATOM 769 N N . LEU A 1 99 ? -1.005 9.398 15.266 1.00 94.12 99 LEU A N 1
ATOM 770 C CA . LEU A 1 99 ? 0.133 9.141 16.147 1.00 94.12 99 LEU A CA 1
ATOM 771 C C . LEU A 1 99 ? 0.965 7.951 15.639 1.00 94.12 99 LEU A C 1
ATOM 773 O O . LEU A 1 99 ? 0.436 7.018 15.034 1.00 94.12 99 LEU A O 1
ATOM 777 N N . ALA A 1 100 ? 2.266 7.934 15.935 1.00 93.12 100 ALA A N 1
ATOM 778 C CA . ALA A 1 100 ? 3.168 6.866 15.486 1.00 93.12 100 ALA A CA 1
ATOM 779 C C . ALA A 1 100 ? 2.751 5.464 15.986 1.00 93.12 100 ALA A C 1
ATOM 781 O O . ALA A 1 100 ? 2.782 4.489 15.229 1.00 93.12 100 ALA A O 1
ATOM 782 N N . SER A 1 101 ? 2.292 5.361 17.238 1.00 93.81 101 SER A N 1
ATOM 783 C CA . SER A 1 101 ? 1.746 4.117 17.802 1.00 93.81 101 SER A CA 1
ATOM 784 C C . SER A 1 101 ? 0.494 3.651 17.055 1.00 93.81 101 SER A C 1
ATOM 786 O O . SER A 1 101 ? 0.348 2.468 16.757 1.00 93.81 101 SER A O 1
ATOM 788 N N . VAL A 1 102 ? -0.373 4.591 16.678 1.00 95.81 102 VAL A N 1
ATOM 789 C CA . VAL A 1 102 ? -1.613 4.324 15.943 1.00 95.81 102 VAL A CA 1
ATOM 790 C C . VAL A 1 102 ? -1.319 3.889 14.510 1.00 95.81 102 VAL A C 1
ATOM 792 O O . VAL A 1 102 ? -1.919 2.927 14.042 1.00 95.81 102 VAL A O 1
ATOM 795 N N . LYS A 1 103 ? -0.347 4.513 13.829 1.00 97.00 103 LYS A N 1
ATOM 796 C CA . LYS A 1 103 ? 0.132 4.058 12.510 1.00 97.00 103 LYS A CA 1
ATOM 797 C C . LYS A 1 103 ? 0.652 2.622 12.569 1.00 97.00 103 LYS A C 1
ATOM 799 O O . LYS A 1 103 ? 0.369 1.831 11.675 1.00 97.00 103 LYS A O 1
ATOM 804 N N . THR A 1 104 ? 1.367 2.270 13.640 1.00 96.75 104 THR A N 1
ATOM 805 C CA . THR A 1 104 ? 1.857 0.899 13.857 1.00 96.75 104 THR A CA 1
ATOM 806 C C . THR A 1 104 ? 0.699 -0.094 13.966 1.00 96.75 104 THR A C 1
ATOM 808 O O . THR A 1 104 ? 0.691 -1.100 13.258 1.00 96.75 104 THR A O 1
ATOM 811 N N . GLN A 1 105 ? -0.315 0.214 14.782 1.00 97.12 105 GLN A N 1
ATOM 812 C CA . GLN A 1 105 ? -1.510 -0.625 14.916 1.00 97.12 105 GLN A CA 1
ATOM 813 C C . GLN A 1 105 ? -2.339 -0.688 13.627 1.00 97.12 105 GLN A C 1
ATOM 815 O O . GLN A 1 105 ? -2.872 -1.742 13.299 1.00 97.12 105 GLN A O 1
ATOM 820 N N . LEU A 1 106 ? -2.424 0.408 12.871 1.00 97.88 106 LEU A N 1
ATOM 821 C CA . LEU A 1 106 ? -3.122 0.460 11.587 1.00 97.88 106 LEU A CA 1
ATOM 822 C C . LEU A 1 106 ? -2.473 -0.463 10.549 1.00 97.88 106 LEU A C 1
ATOM 824 O O . LEU A 1 106 ? -3.179 -1.189 9.848 1.00 97.88 106 LEU A O 1
ATOM 828 N N . LEU A 1 107 ? -1.140 -0.464 10.450 1.00 98.06 107 LEU A N 1
ATOM 829 C CA . LEU A 1 107 ? -0.435 -1.371 9.541 1.00 98.06 107 LEU A CA 1
ATOM 830 C C . LEU A 1 107 ? -0.567 -2.827 9.987 1.00 98.06 107 LEU A C 1
ATOM 832 O O . LEU A 1 107 ? -0.770 -3.696 9.147 1.00 98.06 107 LEU A O 1
ATOM 836 N N . TRP A 1 108 ? -0.537 -3.088 11.297 1.00 97.81 108 TRP A N 1
ATOM 837 C CA . TRP A 1 108 ? -0.824 -4.420 11.825 1.00 97.81 108 TRP A CA 1
ATOM 838 C C . TRP A 1 108 ? -2.252 -4.876 11.491 1.00 97.81 108 TRP A C 1
ATOM 840 O O . TRP A 1 108 ? -2.452 -5.995 11.041 1.00 97.81 108 TRP A O 1
ATOM 850 N N . LEU A 1 109 ? -3.255 -4.007 11.636 1.00 97.75 109 LEU A N 1
ATOM 851 C CA . LEU A 1 109 ? -4.629 -4.306 11.222 1.00 97.75 109 LEU A CA 1
ATOM 852 C C . LEU A 1 109 ? -4.733 -4.586 9.723 1.00 97.75 109 LEU A C 1
ATOM 854 O O . LEU A 1 109 ? -5.453 -5.496 9.324 1.00 97.75 109 LEU A O 1
ATOM 858 N N . THR A 1 110 ? -4.006 -3.825 8.904 1.00 98.19 110 THR A N 1
ATOM 859 C CA . THR A 1 110 ? -3.971 -4.031 7.452 1.00 98.19 110 THR A CA 1
ATOM 860 C C . THR A 1 110 ? -3.437 -5.425 7.124 1.00 98.19 110 THR A C 1
ATOM 862 O O . THR A 1 110 ? -4.084 -6.164 6.389 1.00 98.19 110 THR A O 1
ATOM 865 N N . ASP A 1 111 ? -2.323 -5.823 7.737 1.00 98.06 111 ASP A N 1
ATOM 866 C CA . ASP A 1 111 ? -1.765 -7.176 7.639 1.00 98.06 111 ASP A CA 1
ATOM 867 C C . ASP A 1 111 ? -2.802 -8.261 7.997 1.00 98.06 111 ASP A C 1
ATOM 869 O O . ASP A 1 111 ? -3.044 -9.184 7.217 1.00 98.06 111 ASP A O 1
ATOM 873 N N . GLN A 1 112 ? -3.535 -8.084 9.103 1.00 97.50 112 GLN A N 1
ATOM 874 C CA . GLN A 1 112 ? -4.609 -9.009 9.484 1.00 97.50 112 GLN A CA 1
ATOM 875 C C . GLN A 1 112 ? -5.751 -9.054 8.455 1.00 97.50 112 GLN A C 1
ATOM 877 O O . GLN A 1 112 ? -6.262 -10.136 8.169 1.00 97.50 112 GLN A O 1
ATOM 882 N N . THR A 1 113 ? -6.142 -7.917 7.863 1.00 97.25 113 THR A N 1
ATOM 883 C CA . THR A 1 113 ? -7.182 -7.890 6.815 1.00 97.25 113 THR A CA 1
ATOM 884 C C . THR A 1 113 ? -6.742 -8.582 5.525 1.00 97.25 113 THR A C 1
ATOM 886 O O . THR A 1 113 ? -7.562 -9.241 4.891 1.00 97.25 113 THR A O 1
ATOM 889 N N . VAL A 1 114 ? -5.455 -8.505 5.168 1.00 98.00 114 VAL A N 1
ATOM 890 C CA . VAL A 1 114 ? -4.885 -9.238 4.025 1.00 98.00 114 VAL A CA 1
ATOM 891 C C . VAL A 1 114 ? -4.824 -10.734 4.326 1.00 98.00 114 VAL A C 1
ATOM 893 O O . VAL A 1 114 ? -5.130 -11.552 3.463 1.00 98.00 114 VAL A O 1
ATOM 896 N N . TYR A 1 115 ? -4.469 -11.118 5.556 1.00 97.44 115 TYR A N 1
ATOM 897 C CA . TYR A 1 115 ? -4.421 -12.522 5.969 1.00 97.44 115 TYR A CA 1
ATOM 898 C C . TYR A 1 115 ? -5.772 -13.233 5.806 1.00 97.44 115 TYR A C 1
ATOM 900 O O . TYR A 1 115 ? -5.806 -14.380 5.359 1.00 97.44 115 TYR A O 1
ATOM 908 N N . VAL A 1 116 ? -6.872 -12.548 6.138 1.00 96.88 116 VAL A N 1
ATOM 909 C CA . VAL A 1 116 ? -8.240 -13.085 6.025 1.00 96.88 116 VAL A CA 1
ATOM 910 C C . VAL A 1 116 ? -8.924 -12.786 4.688 1.00 96.88 116 VAL A C 1
ATOM 912 O O . VAL A 1 116 ? -10.101 -13.109 4.552 1.00 96.88 116 VAL A O 1
ATOM 915 N N . LEU A 1 117 ? -8.222 -12.171 3.724 1.00 97.56 117 LEU A N 1
ATOM 916 C CA . LEU A 1 117 ? -8.777 -11.730 2.435 1.00 97.56 117 LEU A CA 1
ATOM 917 C C . LEU A 1 117 ? -10.068 -10.905 2.602 1.00 97.56 117 LEU A C 1
ATOM 919 O O . LEU A 1 117 ? -11.080 -11.143 1.945 1.00 97.56 117 LEU A O 1
ATOM 923 N N . GLY A 1 118 ? -10.052 -9.946 3.533 1.00 97.88 118 GLY A N 1
ATOM 924 C CA . GLY A 1 118 ? -11.217 -9.114 3.833 1.00 97.88 118 GLY A CA 1
ATOM 925 C C . GLY A 1 118 ? -11.667 -8.299 2.618 1.00 97.88 118 GLY A C 1
ATOM 926 O O . GLY A 1 118 ? -10.850 -7.656 1.966 1.00 97.88 118 GLY A O 1
ATOM 927 N N . ILE A 1 119 ? -12.964 -8.282 2.318 1.00 98.06 119 ILE A N 1
ATOM 928 C CA . ILE A 1 119 ? -13.499 -7.650 1.103 1.00 98.06 119 ILE A CA 1
ATOM 929 C C . ILE A 1 119 ? -13.083 -6.169 1.040 1.00 98.06 119 ILE A C 1
ATOM 931 O O . ILE A 1 119 ? -13.445 -5.374 1.910 1.00 98.06 119 ILE A O 1
ATOM 935 N N . GLY A 1 120 ? -12.333 -5.803 -0.007 1.00 97.31 120 GLY A N 1
ATOM 936 C CA . GLY A 1 120 ? -11.827 -4.445 -0.243 1.00 97.31 120 GLY A CA 1
ATOM 937 C C . GLY A 1 120 ? -10.451 -4.131 0.367 1.00 97.31 120 GLY A C 1
ATOM 938 O O . GLY A 1 120 ? -10.076 -2.957 0.445 1.00 97.31 120 GLY A O 1
ATOM 939 N N . TYR A 1 121 ? -9.702 -5.133 0.850 1.00 98.19 121 TYR A N 1
ATOM 940 C CA . TYR A 1 121 ? -8.367 -4.920 1.434 1.00 98.19 121 TYR A CA 1
ATOM 941 C C . TYR A 1 121 ? -7.375 -4.303 0.429 1.00 98.19 121 TYR A C 1
ATOM 943 O O . TYR A 1 121 ? -6.465 -3.562 0.808 1.00 98.19 121 TYR A O 1
ATOM 951 N N . ASP A 1 122 ? -7.558 -4.587 -0.860 1.00 98.12 122 ASP A N 1
ATOM 952 C CA . ASP A 1 122 ? -6.787 -4.052 -1.979 1.00 98.12 122 ASP A CA 1
ATOM 953 C C . ASP A 1 122 ? -6.829 -2.519 -2.013 1.00 98.12 122 ASP A C 1
ATOM 955 O O . ASP A 1 122 ? -5.790 -1.864 -2.146 1.00 98.12 122 ASP A O 1
ATOM 959 N N . ALA A 1 123 ? -8.007 -1.932 -1.788 1.00 97.88 123 ALA A N 1
ATOM 960 C CA . ALA A 1 123 ? -8.181 -0.489 -1.698 1.00 97.88 123 ALA A CA 1
ATOM 961 C C . ALA A 1 123 ? -7.399 0.112 -0.520 1.00 97.88 123 ALA A C 1
ATOM 963 O O . ALA A 1 123 ? -6.819 1.189 -0.666 1.00 97.88 123 ALA A O 1
ATOM 964 N N . VAL A 1 124 ? -7.322 -0.582 0.625 1.00 98.38 124 VAL A N 1
ATOM 965 C CA . VAL A 1 124 ? -6.521 -0.141 1.783 1.00 98.38 124 VAL A CA 1
ATOM 966 C C . VAL A 1 124 ? -5.034 -0.133 1.433 1.00 98.38 124 VAL A C 1
ATOM 968 O O . VAL A 1 124 ? -4.358 0.865 1.686 1.00 98.38 124 VAL A O 1
ATOM 971 N N . LEU A 1 125 ? -4.528 -1.194 0.795 1.00 98.50 125 LEU A N 1
ATOM 972 C CA . LEU A 1 125 ? -3.129 -1.279 0.363 1.00 98.50 125 LEU A CA 1
ATOM 973 C C . LEU A 1 125 ? -2.777 -0.188 -0.653 1.00 98.50 125 LEU A C 1
ATOM 975 O O . LEU A 1 125 ? -1.753 0.479 -0.511 1.00 98.50 125 LEU A O 1
ATOM 979 N N . ILE A 1 126 ? -3.640 0.044 -1.645 1.00 97.69 126 ILE A N 1
ATOM 980 C CA . ILE A 1 126 ? -3.450 1.116 -2.629 1.00 97.69 126 ILE A CA 1
ATOM 981 C C . ILE A 1 126 ? -3.478 2.484 -1.937 1.00 97.69 126 ILE A C 1
ATOM 983 O O . ILE A 1 126 ? -2.619 3.322 -2.205 1.00 97.69 126 ILE A O 1
ATOM 987 N N . SER A 1 127 ? -4.409 2.718 -1.011 1.00 97.19 127 SER A N 1
ATOM 988 C CA . SER A 1 127 ? -4.460 3.961 -0.238 1.00 97.19 127 SER A CA 1
ATOM 989 C C . SER A 1 127 ? -3.231 4.167 0.644 1.00 97.19 127 SER A C 1
ATOM 991 O O . SER A 1 127 ? -2.797 5.307 0.779 1.00 97.19 127 SER A O 1
ATOM 993 N N . LEU A 1 128 ? -2.637 3.107 1.199 1.00 97.94 128 LEU A N 1
ATOM 994 C CA . LEU A 1 128 ? -1.378 3.177 1.948 1.00 97.94 128 LEU A CA 1
ATOM 995 C C . LEU A 1 128 ? -0.179 3.462 1.038 1.00 97.94 128 LEU A C 1
ATOM 997 O O . LEU A 1 128 ? 0.653 4.294 1.387 1.00 97.94 128 LEU A O 1
ATOM 1001 N N . LEU A 1 129 ? -0.120 2.858 -0.153 1.00 97.88 129 LEU A N 1
ATOM 1002 C CA . LEU A 1 129 ? 0.888 3.195 -1.166 1.00 97.88 129 LEU A CA 1
ATOM 1003 C C . LEU A 1 129 ? 0.836 4.684 -1.539 1.00 97.88 129 LEU A C 1
ATOM 1005 O O . LEU A 1 129 ? 1.880 5.298 -1.731 1.00 97.88 129 LEU A O 1
ATOM 1009 N N . ARG A 1 130 ? -0.362 5.282 -1.591 1.00 95.94 130 ARG A N 1
ATOM 1010 C CA . ARG A 1 130 ? -0.547 6.727 -1.825 1.00 95.94 130 ARG A CA 1
ATOM 1011 C C . ARG A 1 130 ? -0.069 7.615 -0.675 1.00 95.94 130 ARG A C 1
ATOM 1013 O O . ARG A 1 130 ? 0.081 8.817 -0.882 1.00 95.94 130 ARG A O 1
ATOM 1020 N N . GLN A 1 131 ? 0.119 7.064 0.525 1.00 95.44 131 GLN A N 1
ATOM 1021 C CA . GLN A 1 131 ? 0.679 7.810 1.657 1.00 95.44 131 GLN A CA 1
ATOM 1022 C C . GLN A 1 131 ? 2.202 7.921 1.580 1.00 95.44 131 GLN A C 1
ATOM 1024 O O . GLN A 1 131 ? 2.770 8.746 2.292 1.00 95.44 131 GLN A O 1
ATOM 1029 N N . ILE A 1 132 ? 2.862 7.120 0.735 1.00 95.00 132 ILE A N 1
ATOM 1030 C CA . ILE A 1 132 ? 4.296 7.253 0.499 1.00 95.00 132 ILE A CA 1
ATOM 1031 C C . ILE A 1 132 ? 4.540 8.529 -0.310 1.00 95.00 132 ILE A C 1
ATOM 1033 O O . ILE A 1 132 ? 4.039 8.690 -1.426 1.00 95.00 132 ILE A O 1
ATOM 1037 N N . VAL A 1 133 ? 5.339 9.434 0.247 1.00 90.62 133 VAL A N 1
ATOM 1038 C CA . VAL A 1 133 ? 5.691 10.702 -0.395 1.00 90.62 133 VAL A CA 1
ATOM 1039 C C . VAL A 1 133 ? 7.024 10.542 -1.125 1.00 90.62 133 VAL A C 1
ATOM 1041 O O . VAL A 1 133 ? 8.031 10.152 -0.541 1.00 90.62 133 VAL A O 1
ATOM 1044 N N . GLY A 1 134 ? 7.041 10.823 -2.429 1.00 87.62 134 GLY A N 1
ATOM 1045 C CA . GLY A 1 134 ? 8.286 10.842 -3.204 1.00 87.62 134 GLY A CA 1
ATOM 1046 C C . GLY A 1 134 ? 9.204 11.985 -2.763 1.00 87.62 134 GLY A C 1
ATOM 1047 O O . GLY A 1 134 ? 8.722 13.042 -2.363 1.00 87.62 134 GLY A O 1
ATOM 1048 N N . ALA A 1 135 ? 10.516 11.786 -2.878 1.00 86.50 135 ALA A N 1
ATOM 1049 C CA . ALA A 1 135 ? 11.568 12.701 -2.424 1.00 86.50 135 ALA A CA 1
ATOM 1050 C C . ALA A 1 135 ? 11.558 13.049 -0.917 1.00 86.50 135 ALA A C 1
ATOM 1052 O O . ALA A 1 135 ? 12.319 13.917 -0.494 1.00 86.50 135 ALA A O 1
ATOM 1053 N N . ASP A 1 136 ? 10.751 12.361 -0.105 1.00 87.44 136 ASP A N 1
ATOM 1054 C CA . ASP A 1 136 ? 10.760 12.465 1.354 1.00 87.44 136 ASP A CA 1
ATOM 1055 C C . ASP A 1 136 ? 11.546 11.289 1.957 1.00 87.44 136 ASP A C 1
ATOM 1057 O O . ASP A 1 136 ? 11.091 10.147 1.949 1.00 87.44 136 ASP A O 1
ATOM 1061 N N . CYS A 1 137 ? 12.734 11.568 2.495 1.00 88.44 137 CYS A N 1
ATOM 1062 C CA . CYS A 1 137 ? 13.573 10.576 3.177 1.00 88.44 137 CYS A CA 1
ATOM 1063 C C . CYS A 1 137 ? 13.438 10.635 4.711 1.00 88.44 137 CYS A C 1
ATOM 1065 O O . CYS A 1 137 ? 14.355 10.221 5.420 1.00 88.44 137 CYS A O 1
ATOM 1067 N N . SER A 1 138 ? 12.338 11.175 5.242 1.00 90.38 138 SER A N 1
ATOM 1068 C CA . SER A 1 138 ? 12.061 11.158 6.680 1.00 90.38 138 SER A CA 1
ATOM 1069 C C . SER A 1 138 ? 11.880 9.729 7.207 1.00 90.38 138 SER A C 1
ATOM 1071 O O . SER A 1 138 ? 11.375 8.844 6.512 1.00 90.38 138 SER A O 1
ATOM 1073 N N . ASP A 1 139 ? 12.231 9.505 8.479 1.00 91.44 139 ASP A N 1
ATOM 1074 C CA . ASP A 1 139 ? 12.116 8.190 9.128 1.00 91.44 139 ASP A CA 1
ATOM 1075 C C . ASP A 1 139 ? 10.701 7.598 9.021 1.00 91.44 139 ASP A C 1
ATOM 1077 O O . ASP A 1 139 ? 10.542 6.389 8.865 1.00 91.44 139 ASP A O 1
ATOM 1081 N N . GLY A 1 140 ? 9.663 8.442 9.072 1.00 92.69 140 GLY A N 1
ATOM 1082 C CA . GLY A 1 140 ? 8.271 8.010 8.955 1.00 92.69 140 GLY A CA 1
ATOM 1083 C C . GLY A 1 140 ? 7.918 7.475 7.565 1.00 92.69 140 GLY A C 1
ATOM 1084 O O . GLY A 1 140 ? 7.229 6.456 7.465 1.00 92.69 140 GLY A O 1
ATOM 1085 N N . ASN A 1 141 ? 8.403 8.127 6.505 1.00 93.31 141 ASN A N 1
ATOM 1086 C CA . ASN A 1 141 ? 8.166 7.696 5.129 1.00 93.31 141 ASN A CA 1
ATOM 1087 C C . ASN A 1 141 ? 8.961 6.419 4.810 1.00 93.31 141 ASN A C 1
ATOM 1089 O O . ASN A 1 141 ? 8.393 5.444 4.319 1.00 93.31 141 ASN A O 1
ATOM 1093 N N . LEU A 1 142 ? 10.241 6.366 5.207 1.00 94.56 142 LEU A N 1
ATOM 1094 C CA . LEU A 1 142 ? 11.083 5.172 5.053 1.00 94.56 142 LEU A CA 1
ATOM 1095 C C . LEU A 1 142 ? 10.533 3.970 5.837 1.00 94.56 142 LEU A C 1
ATOM 1097 O O . LEU A 1 142 ? 10.549 2.838 5.348 1.00 94.56 142 LEU A O 1
ATOM 1101 N N . TRP A 1 143 ? 10.003 4.201 7.042 1.00 95.94 143 TRP A N 1
ATOM 1102 C CA . TRP A 1 143 ? 9.345 3.163 7.835 1.00 95.94 143 TRP A CA 1
ATOM 1103 C C . TRP A 1 143 ? 8.098 2.610 7.139 1.00 95.94 143 TRP A C 1
ATOM 1105 O O . TRP A 1 143 ? 7.923 1.390 7.099 1.00 95.94 143 TRP A O 1
ATOM 1115 N N . LEU A 1 144 ? 7.260 3.472 6.550 1.00 97.38 144 LEU A N 1
ATOM 1116 C CA . LEU A 1 144 ? 6.091 3.030 5.786 1.00 97.38 144 LEU A CA 1
ATOM 1117 C C . LEU A 1 144 ? 6.506 2.190 4.571 1.00 97.38 144 LEU A C 1
ATOM 1119 O O . LEU A 1 144 ? 5.955 1.105 4.381 1.00 97.38 144 LEU A O 1
ATOM 1123 N N . CYS A 1 145 ? 7.501 2.642 3.797 1.00 97.44 145 CYS A N 1
ATOM 1124 C CA . CYS A 1 145 ? 8.067 1.873 2.685 1.00 97.44 145 CYS A CA 1
ATOM 1125 C C . CYS A 1 145 ? 8.514 0.485 3.156 1.00 97.44 145 CYS A C 1
ATOM 1127 O O . CYS A 1 145 ? 8.068 -0.525 2.615 1.00 97.44 145 CYS A O 1
ATOM 1129 N N . SER A 1 146 ? 9.313 0.422 4.226 1.00 97.19 146 SER A N 1
ATOM 1130 C CA . SER A 1 146 ? 9.797 -0.840 4.795 1.00 97.19 146 SER A CA 1
ATOM 1131 C C . SER A 1 146 ? 8.660 -1.784 5.185 1.00 97.19 146 SER A C 1
ATOM 1133 O O . SER A 1 146 ? 8.697 -2.970 4.843 1.00 97.19 146 SER A O 1
ATOM 1135 N N . LYS A 1 147 ? 7.628 -1.270 5.862 1.00 98.12 147 LYS A N 1
ATOM 1136 C CA . LYS A 1 147 ? 6.478 -2.075 6.281 1.00 98.12 147 LYS A CA 1
ATOM 1137 C C . LYS A 1 147 ? 5.663 -2.592 5.105 1.00 98.12 147 LYS A C 1
ATOM 1139 O O . LYS A 1 147 ? 5.315 -3.768 5.103 1.00 98.12 147 LYS A O 1
ATOM 1144 N N . LEU A 1 148 ? 5.398 -1.756 4.105 1.00 98.56 148 LEU A N 1
ATOM 1145 C CA . LEU A 1 148 ? 4.622 -2.171 2.940 1.00 98.56 148 LEU A CA 1
ATOM 1146 C C . LEU A 1 148 ? 5.385 -3.166 2.065 1.00 98.56 148 LEU A C 1
ATOM 1148 O O . LEU A 1 148 ? 4.800 -4.173 1.683 1.00 98.56 148 LEU A O 1
ATOM 1152 N N . VAL A 1 149 ? 6.682 -2.958 1.800 1.00 98.38 149 VAL A N 1
ATOM 1153 C CA . VAL A 1 149 ? 7.490 -3.943 1.053 1.00 98.38 149 VAL A CA 1
ATOM 1154 C C . VAL A 1 149 ? 7.476 -5.299 1.744 1.00 98.38 149 VAL A C 1
ATOM 1156 O O . VAL A 1 149 ? 7.277 -6.318 1.088 1.00 98.38 149 VAL A O 1
ATOM 1159 N N . THR A 1 150 ? 7.664 -5.308 3.065 1.00 98.38 150 THR A N 1
ATOM 1160 C CA . THR A 1 150 ? 7.661 -6.543 3.855 1.00 98.38 150 THR A CA 1
ATOM 1161 C C . THR A 1 150 ? 6.310 -7.248 3.748 1.00 98.38 150 THR A C 1
ATOM 1163 O O . THR A 1 150 ? 6.277 -8.422 3.397 1.00 98.38 150 THR A O 1
ATOM 1166 N N . LEU A 1 151 ? 5.202 -6.515 3.913 1.00 98.56 151 LEU A N 1
ATOM 1167 C CA . LEU A 1 151 ? 3.846 -7.052 3.765 1.00 98.56 151 LEU A CA 1
ATOM 1168 C C . LEU A 1 151 ? 3.617 -7.650 2.367 1.00 98.56 151 LEU A C 1
ATOM 1170 O O . LEU A 1 151 ? 3.093 -8.757 2.251 1.00 98.56 151 LEU A O 1
ATOM 1174 N N . PHE A 1 152 ? 4.033 -6.960 1.297 1.00 98.69 152 PHE A N 1
ATOM 1175 C CA . PHE A 1 152 ? 3.895 -7.468 -0.075 1.00 98.69 152 PHE A CA 1
ATOM 1176 C C . PHE A 1 152 ? 4.678 -8.764 -0.306 1.00 98.69 152 PHE A C 1
ATOM 1178 O O . PHE A 1 152 ? 4.194 -9.652 -1.007 1.00 98.69 152 PHE A O 1
ATOM 1185 N N . LEU A 1 153 ? 5.873 -8.882 0.279 1.00 98.50 153 LEU A N 1
ATOM 1186 C CA . LEU A 1 153 ? 6.692 -10.090 0.188 1.00 98.50 153 LEU A CA 1
ATOM 1187 C C . LEU A 1 153 ? 6.105 -11.241 1.019 1.00 98.50 153 LEU A C 1
ATOM 1189 O O . LEU A 1 153 ? 6.027 -12.365 0.528 1.00 98.50 153 LEU A O 1
ATOM 1193 N N . GLU A 1 154 ? 5.649 -10.971 2.243 1.00 98.38 154 GLU A N 1
ATOM 1194 C CA . GLU A 1 154 ? 5.062 -11.971 3.148 1.00 98.38 154 GLU A CA 1
ATOM 1195 C C . GLU A 1 154 ? 3.732 -12.529 2.620 1.00 98.38 154 GLU A C 1
ATOM 1197 O O . GLU A 1 154 ? 3.459 -13.727 2.732 1.00 98.38 154 GLU A O 1
ATOM 1202 N N . HIS A 1 155 ? 2.917 -11.683 1.985 1.00 98.25 155 HIS A N 1
ATOM 1203 C CA . HIS A 1 155 ? 1.617 -12.061 1.428 1.00 98.25 155 HIS A CA 1
ATOM 1204 C C . HIS A 1 155 ? 1.638 -12.325 -0.081 1.00 98.25 155 HIS A C 1
ATOM 1206 O O . HIS A 1 155 ? 0.569 -12.434 -0.682 1.00 98.25 155 HIS A O 1
ATOM 1212 N N . TRP A 1 156 ? 2.821 -12.486 -0.685 1.00 98.25 156 TRP A N 1
ATOM 1213 C CA . TRP A 1 156 ? 3.011 -12.616 -2.134 1.00 98.25 156 TRP A CA 1
ATOM 1214 C C . TRP A 1 156 ? 1.985 -13.527 -2.824 1.00 98.25 156 TRP A C 1
ATOM 1216 O O . TRP A 1 156 ? 1.261 -13.073 -3.705 1.00 98.25 156 TRP A O 1
ATOM 1226 N N . GLY A 1 157 ? 1.881 -14.791 -2.391 1.00 97.62 157 GLY A N 1
ATOM 1227 C CA . GLY A 1 157 ? 0.987 -15.775 -3.017 1.00 97.62 157 GLY A CA 1
ATOM 1228 C C . GLY A 1 157 ? -0.489 -15.377 -2.947 1.00 97.62 157 GLY A C 1
ATOM 1229 O O . GLY A 1 157 ? -1.181 -15.401 -3.957 1.00 97.62 157 GLY A O 1
ATOM 1230 N N . ARG A 1 158 ? -0.947 -14.899 -1.783 1.00 96.75 158 ARG A N 1
ATOM 1231 C CA . ARG A 1 158 ? -2.335 -14.440 -1.591 1.00 96.75 158 ARG A CA 1
ATOM 1232 C C . ARG A 1 158 ? -2.665 -13.254 -2.488 1.00 96.75 158 ARG A C 1
ATOM 1234 O O . ARG A 1 158 ? -3.722 -13.208 -3.102 1.00 96.75 158 ARG A O 1
ATOM 1241 N N . LEU A 1 159 ? -1.749 -12.289 -2.560 1.00 97.94 159 LEU A N 1
ATOM 1242 C CA . LEU A 1 159 ? -1.932 -11.100 -3.382 1.00 97.94 159 LEU A CA 1
ATOM 1243 C C . LEU A 1 159 ? -1.938 -11.436 -4.867 1.00 97.94 159 LEU A C 1
ATOM 1245 O O . LEU A 1 159 ? -2.694 -10.822 -5.609 1.00 97.94 159 LEU A O 1
ATOM 1249 N N . LEU A 1 160 ? -1.110 -12.387 -5.294 1.00 96.69 160 LEU A N 1
ATOM 1250 C CA . LEU A 1 160 ? -1.062 -12.828 -6.679 1.00 96.69 160 LEU A CA 1
ATOM 1251 C C . LEU A 1 160 ? -2.354 -13.542 -7.099 1.00 96.69 160 LEU A C 1
ATOM 1253 O O . LEU A 1 160 ? -2.854 -13.300 -8.195 1.00 96.69 160 LEU A O 1
ATOM 1257 N N . GLU A 1 161 ? -2.900 -14.387 -6.225 1.00 96.31 161 GLU A N 1
ATOM 1258 C CA . GLU A 1 161 ? -4.120 -15.151 -6.494 1.00 96.31 161 GLU A CA 1
ATOM 1259 C C . GLU A 1 161 ? -5.382 -14.278 -6.470 1.00 96.31 161 GLU A C 1
ATOM 1261 O O . GLU A 1 161 ? -6.197 -14.357 -7.388 1.00 96.31 161 GLU A O 1
ATOM 1266 N N . ASP A 1 162 ? -5.541 -13.435 -5.447 1.00 97.12 162 ASP A N 1
ATOM 1267 C CA . ASP A 1 162 ? -6.787 -12.694 -5.218 1.00 97.12 162 ASP A CA 1
ATOM 1268 C C . ASP A 1 162 ? -6.781 -11.295 -5.859 1.00 97.12 162 ASP A C 1
ATOM 1270 O O . ASP A 1 162 ? -7.699 -10.919 -6.590 1.00 97.12 162 ASP A O 1
ATOM 1274 N N . SER A 1 163 ? -5.710 -10.523 -5.646 1.00 96.75 163 SER A N 1
ATOM 1275 C CA . SER A 1 163 ? -5.649 -9.103 -6.022 1.00 96.75 163 SER A CA 1
ATOM 1276 C C . SER A 1 163 ? -4.325 -8.702 -6.703 1.00 96.75 163 SER A C 1
ATOM 1278 O O . SER A 1 163 ? -3.660 -7.746 -6.281 1.00 96.75 163 SER A O 1
ATOM 1280 N N . PRO A 1 164 ? -3.935 -9.343 -7.827 1.00 96.62 164 PRO A N 1
ATOM 1281 C CA . PRO A 1 164 ? -2.614 -9.160 -8.447 1.00 96.62 164 PRO A CA 1
ATOM 1282 C C . PRO A 1 164 ? -2.380 -7.744 -8.981 1.00 96.62 164 PRO A C 1
ATOM 1284 O O . PRO A 1 164 ? -1.251 -7.296 -9.180 1.00 96.62 164 PRO A O 1
ATOM 1287 N N . HIS A 1 165 ? -3.454 -6.990 -9.214 1.00 96.25 165 HIS A N 1
ATOM 1288 C CA . HIS A 1 165 ? -3.365 -5.596 -9.627 1.00 96.25 165 HIS A CA 1
ATOM 1289 C C . HIS A 1 165 ? -2.669 -4.715 -8.574 1.00 96.25 165 HIS A C 1
ATOM 1291 O O . HIS A 1 165 ? -1.980 -3.769 -8.956 1.00 96.25 165 HIS A O 1
ATOM 1297 N N . VAL A 1 166 ? -2.782 -5.041 -7.279 1.00 97.88 166 VAL A N 1
ATOM 1298 C CA . VAL A 1 166 ? -2.110 -4.310 -6.193 1.00 97.88 166 VAL A CA 1
ATOM 1299 C C . VAL A 1 166 ? -0.593 -4.382 -6.353 1.00 97.88 166 VAL A C 1
ATOM 1301 O O . VAL A 1 166 ? 0.080 -3.372 -6.169 1.00 97.88 166 VAL A O 1
ATOM 1304 N N . LEU A 1 167 ? -0.050 -5.522 -6.794 1.00 98.50 167 LEU A N 1
ATOM 1305 C CA . LEU A 1 167 ? 1.383 -5.674 -7.067 1.00 98.50 167 LEU A CA 1
ATOM 1306 C C . LEU A 1 167 ? 1.844 -4.762 -8.214 1.00 98.50 167 LEU A C 1
ATOM 1308 O O . LEU A 1 167 ? 2.941 -4.216 -8.166 1.00 98.50 167 LEU A O 1
ATOM 1312 N N . SER A 1 168 ? 0.992 -4.511 -9.215 1.00 98.00 168 SER A N 1
ATOM 1313 C CA . SER A 1 168 ? 1.289 -3.535 -10.274 1.00 98.00 168 SER A CA 1
ATOM 1314 C C . SER A 1 168 ? 1.375 -2.102 -9.724 1.00 98.00 168 SER A C 1
ATOM 1316 O O . SER A 1 168 ? 2.267 -1.342 -10.105 1.00 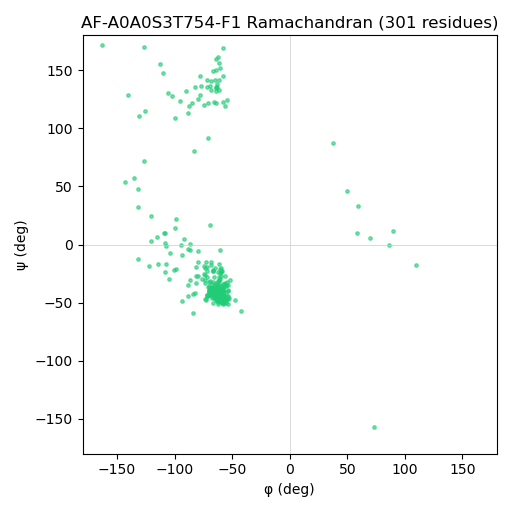98.00 168 SER A O 1
ATOM 1318 N N . PHE A 1 169 ? 0.485 -1.732 -8.795 1.00 98.25 169 PHE A N 1
ATOM 1319 C CA . PHE A 1 169 ? 0.548 -0.442 -8.099 1.00 98.25 169 PHE A CA 1
ATOM 1320 C C . PHE A 1 169 ? 1.779 -0.351 -7.184 1.00 98.25 169 PHE A C 1
ATOM 1322 O O . PHE A 1 169 ? 2.476 0.662 -7.212 1.00 98.25 169 PHE A O 1
ATOM 1329 N N . ALA A 1 170 ? 2.097 -1.417 -6.445 1.00 98.44 170 ALA A N 1
ATOM 1330 C CA . ALA A 1 170 ? 3.291 -1.494 -5.608 1.00 98.44 170 ALA A CA 1
ATOM 1331 C C . ALA A 1 170 ? 4.571 -1.341 -6.441 1.00 98.44 170 ALA A C 1
ATOM 1333 O O . ALA A 1 170 ? 5.416 -0.519 -6.100 1.00 98.44 170 ALA A O 1
ATOM 1334 N N . LEU A 1 171 ? 4.685 -2.049 -7.572 1.00 98.56 171 LEU A N 1
ATOM 1335 C CA . LEU A 1 171 ? 5.811 -1.918 -8.501 1.00 98.56 171 LEU A CA 1
ATOM 1336 C C . LEU A 1 171 ? 5.987 -0.468 -8.962 1.00 98.56 171 LEU A C 1
ATOM 1338 O O . LEU A 1 171 ? 7.095 0.061 -8.924 1.00 98.56 171 LEU A O 1
ATOM 1342 N N . TYR A 1 172 ? 4.899 0.187 -9.375 1.00 98.00 172 TYR A N 1
ATOM 1343 C CA . TYR A 1 172 ? 4.949 1.581 -9.811 1.00 98.00 172 TYR A CA 1
ATOM 1344 C C . TYR A 1 172 ? 5.455 2.514 -8.702 1.00 98.00 172 TYR A C 1
ATOM 1346 O O . TYR A 1 172 ? 6.344 3.334 -8.942 1.00 98.00 172 TYR A O 1
ATOM 1354 N N . THR A 1 173 ? 4.915 2.376 -7.487 1.00 97.81 173 THR A N 1
ATOM 1355 C CA . THR A 1 173 ? 5.324 3.184 -6.332 1.00 97.81 173 THR A CA 1
ATOM 1356 C C . THR A 1 173 ? 6.785 2.931 -5.964 1.00 97.81 173 THR A C 1
ATOM 1358 O O . THR A 1 173 ? 7.547 3.890 -5.842 1.00 97.81 173 THR A O 1
ATOM 1361 N N . PHE A 1 174 ? 7.207 1.667 -5.846 1.00 98.06 174 PHE A N 1
ATOM 1362 C CA . PHE A 1 174 ? 8.557 1.332 -5.394 1.00 98.06 174 PHE A CA 1
ATOM 1363 C C . PHE A 1 174 ? 9.638 1.676 -6.413 1.00 98.06 174 PHE A C 1
ATOM 1365 O O . PHE A 1 174 ? 10.655 2.240 -6.023 1.00 98.06 174 PHE A O 1
ATOM 1372 N N . LEU A 1 175 ? 9.401 1.475 -7.715 1.00 97.19 175 LEU A N 1
ATOM 1373 C CA . LEU A 1 175 ? 10.318 1.975 -8.744 1.00 97.19 175 LEU A CA 1
ATOM 1374 C C . LEU A 1 175 ? 10.477 3.499 -8.661 1.00 97.19 175 LEU A C 1
ATOM 1376 O O . LEU A 1 175 ? 11.571 4.018 -8.856 1.00 97.19 175 LEU A O 1
ATOM 1380 N N . ARG A 1 176 ? 9.404 4.238 -8.352 1.00 94.62 176 ARG A N 1
ATOM 1381 C CA . ARG A 1 176 ? 9.480 5.698 -8.249 1.00 94.62 176 ARG A CA 1
ATOM 1382 C C . ARG A 1 176 ? 10.232 6.163 -7.007 1.00 94.62 176 ARG A C 1
ATOM 1384 O O . ARG A 1 176 ? 11.004 7.105 -7.130 1.00 94.62 176 ARG A O 1
ATOM 1391 N N . VAL A 1 177 ? 10.006 5.585 -5.833 1.00 94.19 177 VAL A N 1
ATOM 1392 C CA . VAL A 1 177 ? 10.704 6.037 -4.611 1.00 94.19 177 VAL A CA 1
ATOM 1393 C C . VAL A 1 177 ? 12.147 5.556 -4.559 1.00 94.19 177 VAL A C 1
ATOM 1395 O O . VAL A 1 177 ? 13.012 6.291 -4.088 1.00 94.19 177 VAL A O 1
ATOM 1398 N N . LEU A 1 178 ? 12.448 4.404 -5.167 1.00 94.62 178 LEU A N 1
ATOM 1399 C CA . LEU A 1 178 ? 13.818 3.923 -5.330 1.00 94.62 178 LEU A CA 1
ATOM 1400 C C . LEU A 1 178 ? 14.712 4.937 -6.050 1.00 94.62 178 LEU A C 1
ATOM 1402 O O . LEU A 1 178 ? 15.889 5.044 -5.711 1.00 94.62 178 LEU A O 1
ATOM 1406 N N . THR A 1 179 ? 14.187 5.727 -7.000 1.00 92.06 179 THR A N 1
ATOM 1407 C CA . THR A 1 179 ? 15.005 6.765 -7.657 1.00 92.06 179 THR A CA 1
ATOM 1408 C C . THR A 1 179 ? 15.487 7.819 -6.670 1.00 92.06 179 THR A C 1
ATOM 1410 O O . THR A 1 179 ? 16.558 8.388 -6.859 1.00 92.06 179 THR A O 1
ATOM 1413 N N . ASP A 1 180 ? 14.699 8.090 -5.630 1.00 89.50 180 ASP A N 1
ATOM 1414 C CA . ASP A 1 180 ? 15.025 9.066 -4.597 1.00 89.50 180 ASP A CA 1
ATOM 1415 C C . ASP A 1 180 ? 15.929 8.424 -3.533 1.00 89.50 180 ASP A C 1
ATOM 1417 O O . ASP A 1 180 ? 16.953 9.001 -3.169 1.00 89.50 180 ASP A O 1
ATOM 1421 N N . HIS A 1 181 ? 15.639 7.184 -3.125 1.00 90.75 181 HIS A N 1
ATOM 1422 C CA . HIS A 1 181 ? 16.463 6.426 -2.175 1.00 90.75 181 HIS A CA 1
ATOM 1423 C C . HIS A 1 181 ? 17.879 6.158 -2.699 1.00 90.75 181 HIS A C 1
ATOM 1425 O O . HIS A 1 181 ? 18.832 6.181 -1.928 1.00 90.75 181 HIS A O 1
ATOM 1431 N N . CYS A 1 182 ? 18.048 5.935 -4.005 1.00 86.81 182 CYS A N 1
ATOM 1432 C CA . CYS A 1 182 ? 19.369 5.781 -4.617 1.00 86.81 182 CYS A CA 1
ATOM 1433 C C . CYS A 1 182 ? 20.144 7.102 -4.748 1.00 86.81 182 CYS A C 1
ATOM 1435 O O . CYS A 1 182 ? 21.362 7.070 -4.911 1.00 86.81 182 CYS A O 1
ATOM 1437 N N . ARG A 1 183 ? 19.461 8.255 -4.700 1.00 83.12 183 ARG A N 1
ATOM 1438 C CA . ARG A 1 183 ? 20.093 9.586 -4.698 1.00 83.12 183 ARG A CA 1
ATOM 1439 C C . ARG A 1 183 ? 20.460 10.048 -3.288 1.00 83.12 183 ARG A C 1
ATOM 1441 O O . ARG A 1 183 ? 21.426 10.791 -3.134 1.00 83.12 183 ARG A O 1
ATOM 1448 N N . GLY A 1 184 ? 19.695 9.630 -2.279 1.00 67.81 184 GLY A N 1
ATOM 1449 C CA . GLY A 1 184 ? 20.027 9.823 -0.869 1.00 67.81 184 GLY A CA 1
ATOM 1450 C C .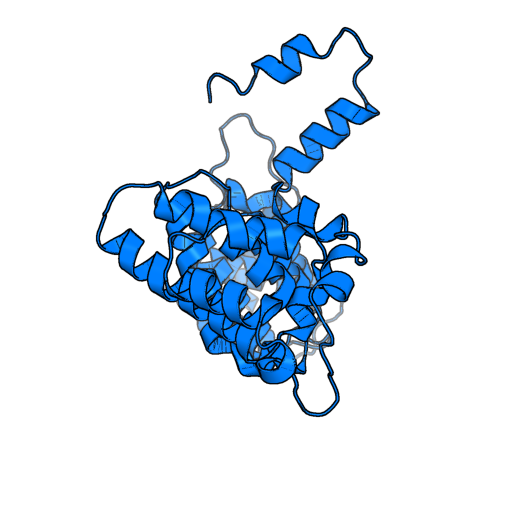 GLY A 1 184 ? 21.298 9.052 -0.507 1.00 67.81 184 GLY A C 1
ATOM 1451 O O . GLY A 1 184 ? 21.469 7.911 -0.922 1.00 67.81 184 GLY A O 1
ATOM 1452 N N . GLY A 1 185 ? 22.222 9.687 0.215 1.00 62.88 185 GLY A N 1
ATOM 1453 C CA . GLY A 1 185 ? 23.524 9.101 0.549 1.00 62.88 185 GLY A CA 1
ATOM 1454 C C . GLY A 1 185 ? 23.454 7.765 1.309 1.00 62.88 185 GLY A C 1
ATOM 1455 O O . GLY A 1 185 ? 22.412 7.349 1.807 1.00 62.88 185 GLY A O 1
ATOM 1456 N N . SER A 1 186 ? 24.606 7.102 1.423 1.00 59.91 186 SER A N 1
ATOM 1457 C CA . SER A 1 186 ? 24.743 5.768 2.023 1.00 59.91 186 SER A CA 1
ATOM 1458 C C . SER A 1 186 ? 24.547 5.783 3.546 1.00 59.91 186 SER A C 1
ATOM 1460 O O . SER A 1 186 ? 25.506 5.934 4.304 1.00 59.91 186 SER A O 1
ATOM 1462 N N . VAL A 1 187 ? 23.311 5.570 4.001 1.00 73.31 187 VAL A N 1
ATOM 1463 C CA . VAL A 1 187 ? 22.987 5.213 5.392 1.00 73.31 187 VAL A CA 1
ATOM 1464 C C . VAL A 1 187 ? 22.616 3.731 5.433 1.00 73.31 187 VAL A C 1
ATOM 1466 O O . VAL A 1 187 ? 21.763 3.284 4.675 1.00 73.31 187 VAL A O 1
ATOM 1469 N N . GLU A 1 188 ? 23.207 2.954 6.341 1.00 73.38 188 GLU A N 1
ATOM 1470 C CA . GLU A 1 188 ? 23.050 1.487 6.398 1.00 73.38 188 GLU A CA 1
ATOM 1471 C C . GLU A 1 188 ? 21.580 1.012 6.451 1.00 73.38 188 GLU A C 1
ATOM 1473 O O . GLU A 1 188 ? 21.186 0.064 5.763 1.00 73.38 188 GLU A O 1
ATOM 1478 N N . LYS A 1 189 ? 20.728 1.711 7.218 1.00 74.06 189 LYS A N 1
ATOM 1479 C CA . LYS A 1 189 ? 19.280 1.430 7.281 1.00 74.06 189 LYS A CA 1
ATOM 1480 C C . LYS A 1 189 ? 18.592 1.611 5.924 1.00 74.06 189 LYS A C 1
ATOM 1482 O O . LYS A 1 189 ? 17.727 0.812 5.568 1.00 74.06 189 LYS A O 1
ATOM 1487 N N . LEU A 1 190 ? 18.990 2.636 5.171 1.00 86.56 190 LEU A N 1
ATOM 1488 C CA . LEU A 1 190 ? 18.457 2.919 3.842 1.00 86.56 190 LEU A CA 1
ATOM 1489 C C . LEU A 1 190 ? 18.901 1.849 2.836 1.00 86.56 190 LEU A C 1
ATOM 1491 O O . LEU A 1 190 ? 18.096 1.422 2.017 1.00 86.56 190 LEU A O 1
ATOM 1495 N N . GLU A 1 191 ? 20.130 1.338 2.940 1.00 90.12 191 GLU A N 1
ATOM 1496 C CA . GLU A 1 191 ? 20.608 0.249 2.072 1.00 90.12 191 GLU A CA 1
ATOM 1497 C C . GLU A 1 191 ? 19.827 -1.056 2.273 1.00 90.12 191 GLU A C 1
ATOM 1499 O O . GLU A 1 191 ? 19.479 -1.737 1.305 1.00 90.12 191 GLU A O 1
ATOM 1504 N N . THR A 1 192 ? 19.481 -1.388 3.520 1.00 92.31 192 THR A N 1
ATOM 1505 C CA . THR A 1 192 ? 18.645 -2.567 3.801 1.00 92.31 192 THR A CA 1
ATOM 1506 C C . THR A 1 192 ? 17.260 -2.430 3.171 1.00 92.31 192 THR A C 1
ATOM 1508 O O . THR A 1 192 ? 16.772 -3.379 2.552 1.00 92.31 192 THR A O 1
ATOM 1511 N N . LEU A 1 193 ? 16.646 -1.248 3.288 1.00 94.88 193 LEU A N 1
ATOM 1512 C CA . LEU A 1 193 ? 15.360 -0.950 2.662 1.00 94.88 193 LEU A CA 1
ATOM 1513 C C . LEU A 1 193 ? 15.445 -1.028 1.133 1.00 94.88 193 LEU A C 1
ATOM 1515 O O . LEU A 1 193 ? 14.660 -1.752 0.525 1.00 94.88 193 LEU A O 1
ATOM 1519 N N . LYS A 1 194 ? 16.442 -0.377 0.521 1.00 95.56 194 LYS A N 1
ATOM 1520 C CA . LYS A 1 194 ? 16.670 -0.408 -0.932 1.00 95.56 194 LYS A CA 1
ATOM 1521 C C . LYS A 1 194 ? 16.762 -1.834 -1.455 1.00 95.56 194 LYS A C 1
ATOM 1523 O O . LYS A 1 194 ? 16.147 -2.158 -2.465 1.00 95.56 194 LYS A O 1
ATOM 1528 N N . ARG A 1 195 ? 17.487 -2.715 -0.760 1.00 95.62 195 ARG A N 1
ATOM 1529 C CA . ARG A 1 195 ? 17.601 -4.124 -1.160 1.00 95.62 195 ARG A CA 1
ATOM 1530 C C . ARG A 1 195 ? 16.248 -4.839 -1.157 1.00 95.62 195 ARG A C 1
ATOM 1532 O O . ARG A 1 195 ? 15.979 -5.610 -2.073 1.00 95.62 195 ARG A O 1
ATOM 1539 N N . LEU A 1 196 ? 15.402 -4.589 -0.156 1.00 97.50 196 LEU A N 1
ATOM 1540 C CA . LEU A 1 196 ? 14.054 -5.163 -0.099 1.00 97.50 196 LEU A CA 1
ATOM 1541 C C . LEU A 1 196 ? 13.161 -4.619 -1.222 1.00 97.50 196 LEU A C 1
ATOM 1543 O O . LEU A 1 196 ? 12.467 -5.390 -1.881 1.00 97.50 196 LEU A O 1
ATOM 1547 N N . GLU A 1 197 ? 13.208 -3.312 -1.476 1.00 97.88 197 GLU A N 1
ATOM 1548 C CA . GLU A 1 197 ? 12.457 -2.656 -2.553 1.00 97.88 197 GLU A CA 1
ATOM 1549 C C . GLU A 1 197 ? 12.875 -3.172 -3.936 1.00 97.88 197 GLU A C 1
ATOM 1551 O O . GLU A 1 197 ? 12.019 -3.515 -4.756 1.00 97.88 197 GLU A O 1
ATOM 1556 N N . ILE A 1 198 ? 14.186 -3.281 -4.184 1.00 98.31 198 ILE A N 1
ATOM 1557 C CA . ILE A 1 198 ? 14.748 -3.860 -5.412 1.00 98.31 198 ILE A CA 1
ATOM 1558 C C . ILE A 1 198 ? 14.282 -5.305 -5.555 1.00 98.31 198 ILE A C 1
ATOM 1560 O O . ILE A 1 198 ? 13.799 -5.682 -6.622 1.00 98.31 198 ILE A O 1
ATOM 1564 N N . HIS A 1 199 ? 14.375 -6.101 -4.486 1.00 98.56 199 HIS A N 1
ATOM 1565 C CA . HIS A 1 199 ? 13.944 -7.494 -4.504 1.00 98.56 199 HIS A CA 1
ATOM 1566 C C . HIS A 1 199 ? 12.466 -7.629 -4.883 1.00 98.56 199 HIS A C 1
ATOM 1568 O O . HIS A 1 199 ? 12.152 -8.388 -5.798 1.00 98.56 199 HIS A O 1
ATOM 1574 N N . LEU A 1 200 ? 11.573 -6.857 -4.253 1.00 98.69 200 LEU A N 1
ATOM 1575 C CA . LEU A 1 200 ? 10.149 -6.853 -4.587 1.00 98.69 200 LEU A CA 1
ATOM 1576 C C . LEU A 1 200 ? 9.914 -6.467 -6.055 1.00 98.69 200 LEU A C 1
ATOM 1578 O O . LEU A 1 200 ? 9.196 -7.170 -6.765 1.00 98.69 200 LEU A O 1
ATOM 1582 N N . CYS A 1 201 ? 10.536 -5.384 -6.533 1.00 98.62 201 CYS A N 1
ATOM 1583 C CA . CYS A 1 201 ? 10.356 -4.924 -7.911 1.00 98.62 201 CYS A CA 1
ATOM 1584 C C . CYS A 1 201 ? 10.833 -5.971 -8.926 1.00 98.62 201 CYS A C 1
ATOM 1586 O O . CYS A 1 201 ? 10.111 -6.299 -9.867 1.00 98.62 201 CYS A O 1
ATOM 1588 N N . VAL A 1 202 ? 12.030 -6.530 -8.721 1.00 98.38 202 VAL A N 1
ATOM 1589 C CA . VAL A 1 202 ? 12.599 -7.569 -9.589 1.00 98.38 202 VAL A CA 1
ATOM 1590 C C . VAL A 1 202 ? 11.737 -8.826 -9.561 1.00 98.38 202 VAL A C 1
ATOM 1592 O O . VAL A 1 202 ? 11.478 -9.385 -10.624 1.00 98.38 202 VAL A O 1
ATOM 1595 N N . LYS A 1 203 ? 11.247 -9.240 -8.387 1.00 98.19 203 LYS A N 1
ATOM 1596 C CA . LYS A 1 203 ? 10.351 -10.393 -8.239 1.00 98.19 203 LYS A CA 1
ATOM 1597 C C . LYS A 1 203 ? 9.082 -10.219 -9.075 1.00 98.19 203 LYS A C 1
ATOM 1599 O O . LYS A 1 203 ? 8.785 -11.084 -9.892 1.00 98.19 203 LYS A O 1
ATOM 1604 N N . ILE A 1 204 ? 8.407 -9.069 -8.969 1.00 98.06 204 ILE A N 1
ATOM 1605 C CA . ILE A 1 204 ? 7.219 -8.754 -9.785 1.00 98.06 204 ILE A CA 1
ATOM 1606 C C . ILE A 1 204 ? 7.541 -8.791 -11.272 1.00 98.06 204 ILE A C 1
ATOM 1608 O O . ILE A 1 204 ? 6.809 -9.397 -12.044 1.00 98.06 204 ILE A O 1
ATOM 1612 N N . MET A 1 205 ? 8.636 -8.168 -11.696 1.00 97.06 205 MET A N 1
ATOM 1613 C CA . MET A 1 205 ? 8.960 -8.116 -13.117 1.00 97.06 205 MET A CA 1
ATOM 1614 C C . MET A 1 205 ? 9.392 -9.475 -13.683 1.00 97.06 205 MET A C 1
ATOM 1616 O O . MET A 1 205 ? 9.170 -9.737 -14.860 1.00 97.06 205 MET A O 1
ATOM 1620 N N . ARG A 1 206 ? 10.047 -10.329 -12.892 1.00 95.75 206 ARG A N 1
ATOM 1621 C CA . ARG A 1 206 ? 10.534 -11.637 -13.352 1.00 95.75 206 ARG A CA 1
ATOM 1622 C C . ARG A 1 206 ? 9.450 -12.702 -13.341 1.00 95.75 206 ARG A C 1
ATOM 1624 O O . ARG A 1 206 ? 9.385 -13.479 -14.284 1.00 95.75 206 ARG A O 1
ATOM 1631 N N . GLU A 1 207 ? 8.630 -12.734 -12.298 1.00 95.44 207 GLU A N 1
ATOM 1632 C CA . GLU A 1 207 ? 7.593 -13.756 -12.135 1.00 95.44 207 GLU A CA 1
ATOM 1633 C C . GLU A 1 207 ? 6.283 -13.333 -12.811 1.00 95.44 207 GLU A C 1
ATOM 1635 O O . GLU A 1 207 ? 5.610 -14.160 -13.411 1.00 95.44 207 GLU A O 1
ATOM 1640 N N . GLU A 1 208 ? 5.957 -12.036 -12.805 1.00 95.62 208 GLU A N 1
ATOM 1641 C CA . GLU A 1 208 ? 4.637 -11.521 -13.187 1.00 95.62 208 GLU A CA 1
ATOM 1642 C C . GLU A 1 208 ? 4.714 -10.341 -14.165 1.00 95.62 208 GLU A C 1
ATOM 1644 O O . GLU A 1 208 ? 4.048 -9.312 -14.013 1.00 95.62 208 GLU A O 1
ATOM 1649 N N . PHE A 1 209 ? 5.519 -10.484 -15.223 1.00 95.88 209 PHE A N 1
ATOM 1650 C CA . PHE A 1 209 ? 5.795 -9.407 -16.186 1.00 95.88 209 PHE A CA 1
ATOM 1651 C C . PHE A 1 209 ? 4.538 -8.813 -16.850 1.00 95.88 209 PHE A C 1
ATOM 1653 O O . PHE A 1 209 ? 4.497 -7.635 -17.215 1.00 95.88 209 PHE A O 1
ATOM 1660 N N . HIS A 1 210 ? 3.464 -9.596 -16.959 1.00 94.50 210 HIS A N 1
ATOM 1661 C CA . HIS A 1 210 ? 2.177 -9.131 -17.469 1.00 94.50 210 HIS A CA 1
ATOM 1662 C C . HIS A 1 210 ? 1.590 -7.966 -16.634 1.00 94.50 210 HIS A C 1
ATOM 1664 O O . HIS A 1 210 ? 0.869 -7.115 -17.165 1.00 94.50 210 HIS A O 1
ATOM 1670 N N . LEU A 1 211 ? 1.929 -7.871 -15.341 1.00 95.44 211 LEU A N 1
ATOM 1671 C CA . LEU A 1 211 ? 1.562 -6.754 -14.463 1.00 95.44 211 LEU A CA 1
ATOM 1672 C C . LEU A 1 211 ? 2.335 -5.473 -14.780 1.00 95.44 211 LEU A C 1
ATOM 1674 O O . LEU A 1 211 ? 1.809 -4.377 -14.564 1.00 95.44 211 LEU A O 1
ATOM 1678 N N . CYS A 1 212 ? 3.548 -5.588 -15.322 1.00 95.25 212 CYS A N 1
ATOM 1679 C CA . CYS A 1 212 ? 4.336 -4.450 -15.789 1.00 95.25 212 CYS A CA 1
ATOM 1680 C C . CYS A 1 212 ? 3.699 -3.813 -17.028 1.00 95.25 212 CYS A C 1
ATOM 1682 O O . CYS A 1 212 ? 3.645 -2.588 -17.134 1.00 95.25 212 CYS A O 1
ATOM 1684 N N . LEU A 1 213 ? 3.132 -4.624 -17.932 1.00 93.88 213 LEU A N 1
ATOM 1685 C CA . LEU A 1 213 ? 2.436 -4.115 -19.119 1.00 93.88 213 LEU A CA 1
ATOM 1686 C C . LEU A 1 213 ? 1.222 -3.246 -18.762 1.00 93.88 213 LEU A C 1
ATOM 1688 O O . LEU A 1 213 ? 0.940 -2.281 -19.469 1.00 93.88 213 LEU A O 1
ATOM 1692 N N . LYS A 1 214 ? 0.536 -3.532 -17.644 1.00 94.31 214 LYS A N 1
ATOM 1693 C CA . LYS A 1 214 ? -0.612 -2.736 -17.166 1.00 94.31 214 LYS A CA 1
ATOM 1694 C C . LYS A 1 214 ? -0.233 -1.284 -16.838 1.00 94.31 214 LYS A C 1
ATOM 1696 O O . LYS A 1 214 ? -1.069 -0.393 -16.985 1.00 94.31 214 LYS A O 1
ATOM 1701 N N . ILE A 1 215 ? 1.021 -1.035 -16.448 1.00 96.69 215 ILE A N 1
ATOM 1702 C CA . ILE A 1 215 ? 1.557 0.317 -16.226 1.00 96.69 215 ILE A CA 1
ATOM 1703 C C . ILE A 1 215 ? 1.706 1.062 -17.561 1.00 96.69 215 ILE A C 1
ATOM 1705 O O . ILE A 1 215 ? 1.481 2.271 -17.628 1.00 96.69 215 ILE A O 1
ATOM 1709 N N . GLY A 1 216 ? 2.063 0.361 -18.637 1.00 95.25 216 GLY A N 1
ATOM 1710 C CA . GLY A 1 216 ? 2.319 0.942 -19.953 1.00 95.25 216 GLY A CA 1
ATOM 1711 C C . GLY A 1 216 ? 3.637 1.715 -20.027 1.00 95.25 216 GLY A C 1
ATOM 1712 O O . GLY A 1 216 ? 4.552 1.492 -19.238 1.00 95.25 216 GLY A O 1
ATOM 1713 N N . ARG A 1 217 ? 3.740 2.649 -20.976 1.00 95.25 217 ARG A N 1
ATOM 1714 C CA . ARG A 1 217 ? 4.996 3.339 -21.336 1.00 95.25 217 ARG A CA 1
ATOM 1715 C C . ARG A 1 217 ? 5.784 3.972 -20.179 1.00 95.25 217 ARG A C 1
ATOM 1717 O O . ARG A 1 217 ? 7.008 4.042 -20.258 1.00 95.25 217 ARG A O 1
ATOM 1724 N N . ASP A 1 218 ? 5.117 4.430 -19.115 1.00 95.56 218 ASP A N 1
ATOM 1725 C CA . ASP A 1 218 ? 5.791 5.047 -17.961 1.00 95.56 218 ASP A CA 1
ATOM 1726 C C . ASP A 1 218 ? 6.668 4.050 -17.185 1.00 95.56 218 ASP A C 1
ATOM 1728 O O . ASP A 1 218 ? 7.642 4.457 -16.560 1.00 95.56 218 ASP A O 1
ATOM 1732 N N . PHE A 1 219 ? 6.393 2.744 -17.288 1.00 96.88 219 PHE A N 1
ATOM 1733 C CA . PHE A 1 219 ? 7.237 1.688 -16.725 1.00 96.88 219 PHE A CA 1
ATOM 1734 C C . PHE A 1 219 ? 8.673 1.752 -17.252 1.00 96.88 219 PHE A C 1
ATOM 1736 O O . PHE A 1 219 ? 9.615 1.723 -16.464 1.00 96.88 219 PHE A O 1
ATOM 1743 N N . ILE A 1 220 ? 8.854 1.911 -18.569 1.00 96.19 220 ILE A N 1
ATOM 1744 C CA . ILE A 1 220 ? 10.195 2.003 -19.162 1.00 96.19 220 ILE A CA 1
ATOM 1745 C C . ILE A 1 220 ? 10.924 3.247 -18.661 1.00 96.19 220 ILE A C 1
ATOM 1747 O O . ILE A 1 220 ? 12.105 3.164 -18.336 1.00 96.19 220 ILE A O 1
ATOM 1751 N N . ARG A 1 221 ? 10.221 4.379 -18.534 1.00 94.88 221 ARG A N 1
ATOM 1752 C CA . ARG A 1 221 ? 10.808 5.611 -17.991 1.00 94.88 221 ARG A CA 1
ATOM 1753 C C . ARG A 1 221 ? 11.303 5.402 -16.556 1.00 94.88 221 ARG A C 1
ATOM 1755 O O . ARG A 1 221 ? 12.433 5.763 -16.252 1.00 94.88 221 ARG A O 1
ATOM 1762 N N . LEU A 1 222 ? 10.492 4.776 -15.699 1.00 95.75 222 LEU A N 1
ATOM 1763 C CA . LEU A 1 222 ? 10.879 4.475 -14.315 1.00 95.75 222 LEU A CA 1
ATOM 1764 C C . LEU A 1 222 ? 12.102 3.548 -14.238 1.00 95.75 222 LEU A C 1
ATOM 1766 O O . LEU A 1 222 ? 12.988 3.767 -13.418 1.00 95.75 222 LEU A O 1
ATOM 1770 N N . LEU A 1 223 ? 12.190 2.539 -15.108 1.00 96.25 223 LEU A N 1
ATOM 1771 C CA . LEU A 1 223 ? 13.371 1.672 -15.168 1.00 96.25 223 LEU A CA 1
ATOM 1772 C C . LEU A 1 223 ? 14.620 2.403 -15.662 1.00 96.25 223 LEU A C 1
ATOM 1774 O O . LEU A 1 223 ? 15.715 2.142 -15.168 1.00 96.25 223 LEU A O 1
ATOM 1778 N N . GLN A 1 224 ? 14.474 3.306 -16.633 1.00 95.00 224 GLN A N 1
ATOM 1779 C CA . GLN A 1 224 ? 15.583 4.116 -17.138 1.00 95.00 224 GLN A CA 1
ATOM 1780 C C . GLN A 1 224 ? 16.165 5.011 -16.040 1.00 95.00 224 GLN A C 1
ATOM 1782 O O . GLN A 1 224 ? 17.388 5.083 -15.912 1.00 95.00 224 GLN A O 1
ATOM 1787 N N . ASP A 1 225 ? 15.311 5.602 -15.197 1.00 95.19 225 ASP A N 1
ATOM 1788 C CA . ASP A 1 225 ? 15.738 6.388 -14.030 1.00 95.19 225 ASP A CA 1
ATOM 1789 C C . ASP A 1 225 ? 16.591 5.550 -13.043 1.00 95.19 225 ASP A C 1
ATOM 1791 O O . ASP A 1 225 ? 17.415 6.088 -12.297 1.00 95.19 225 ASP A O 1
ATOM 1795 N N . LEU A 1 226 ? 16.451 4.221 -13.082 1.00 96.38 226 LEU A N 1
ATOM 1796 C CA . LEU A 1 226 ? 17.111 3.251 -12.207 1.00 96.38 226 LEU A CA 1
ATOM 1797 C C . LEU A 1 226 ? 18.215 2.418 -12.883 1.00 96.38 226 LEU A C 1
ATOM 1799 O O . LEU A 1 226 ? 18.742 1.491 -12.273 1.00 96.38 226 LEU A O 1
ATOM 1803 N N . VAL A 1 227 ? 18.643 2.750 -14.106 1.00 95.50 227 VAL A N 1
ATOM 1804 C CA . VAL A 1 227 ? 19.638 1.959 -14.872 1.00 95.50 227 VAL A CA 1
ATOM 1805 C C . VAL A 1 227 ? 21.023 1.846 -14.201 1.00 95.50 227 VAL A C 1
ATOM 1807 O O . VAL A 1 227 ? 21.861 1.018 -14.572 1.00 95.50 227 VAL A O 1
ATOM 1810 N N . HIS A 1 228 ? 21.309 2.702 -13.222 1.00 94.06 228 HIS A N 1
ATOM 1811 C CA . HIS A 1 228 ? 22.532 2.641 -12.422 1.00 94.06 228 HIS A CA 1
ATOM 1812 C C . HIS A 1 228 ? 22.535 1.450 -11.447 1.00 94.06 228 HIS A C 1
ATOM 18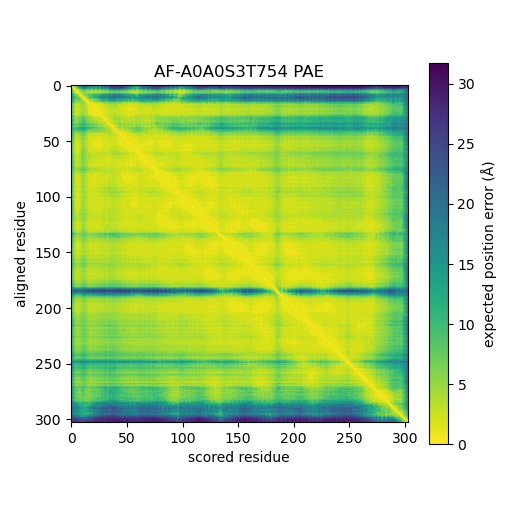14 O O . HIS A 1 228 ? 23.609 0.973 -11.093 1.00 94.06 228 HIS A O 1
ATOM 1820 N N . VAL A 1 229 ? 21.363 0.928 -11.078 1.00 96.12 229 VAL A N 1
ATOM 1821 C CA . VAL A 1 229 ? 21.210 -0.288 -10.273 1.00 96.12 229 VAL A CA 1
ATOM 1822 C C . VAL A 1 229 ? 21.387 -1.521 -11.181 1.00 96.12 229 VAL A C 1
ATOM 1824 O O . VAL A 1 229 ? 20.698 -1.621 -12.206 1.00 96.12 229 VAL A O 1
ATOM 1827 N N . PRO A 1 230 ? 22.299 -2.459 -10.858 1.00 96.88 230 PRO A N 1
ATOM 1828 C CA . PRO A 1 230 ? 22.630 -3.595 -11.725 1.00 96.88 230 PRO A CA 1
ATOM 1829 C C . PRO A 1 230 ? 21.428 -4.457 -12.126 1.00 96.88 230 PRO A C 1
ATOM 1831 O O . PRO A 1 230 ? 21.305 -4.847 -13.288 1.00 96.88 230 PRO A O 1
ATOM 1834 N N . GLU A 1 231 ? 20.519 -4.714 -11.190 1.00 97.88 231 GLU A N 1
ATOM 1835 C CA . GLU A 1 231 ? 19.331 -5.535 -11.388 1.00 97.88 231 GLU A CA 1
ATOM 1836 C C . GLU A 1 231 ? 18.417 -4.916 -12.447 1.00 97.88 231 GLU A C 1
ATOM 1838 O O . GLU A 1 231 ? 18.078 -5.575 -13.428 1.00 97.88 231 GLU A O 1
ATOM 1843 N N . PHE A 1 232 ? 18.084 -3.626 -12.324 1.00 98.06 232 PHE A N 1
ATOM 1844 C CA . PHE A 1 232 ? 17.217 -2.933 -13.284 1.00 98.06 232 PHE A CA 1
ATOM 1845 C C . PHE A 1 232 ? 17.880 -2.738 -14.650 1.00 98.06 232 PHE A C 1
ATOM 1847 O O . PHE A 1 232 ? 17.204 -2.804 -15.679 1.00 98.06 232 PHE A O 1
ATOM 1854 N N . ARG A 1 233 ? 19.209 -2.586 -14.695 1.00 97.38 233 ARG A N 1
ATOM 1855 C CA . ARG A 1 233 ? 19.962 -2.619 -15.955 1.00 97.38 233 ARG A CA 1
ATOM 1856 C C . ARG A 1 233 ? 19.825 -3.964 -16.661 1.00 97.38 233 ARG A C 1
ATOM 1858 O O . ARG A 1 233 ? 19.588 -3.991 -17.869 1.00 97.38 233 ARG A O 1
ATOM 1865 N N . ALA A 1 234 ? 19.971 -5.066 -15.927 1.00 97.19 234 ALA A N 1
ATOM 1866 C CA . ALA A 1 234 ? 19.783 -6.405 -16.475 1.00 97.19 234 ALA A CA 1
ATOM 1867 C C . ALA A 1 234 ? 18.339 -6.604 -16.961 1.00 97.19 234 ALA A C 1
ATOM 1869 O O . ALA A 1 234 ? 18.140 -7.104 -18.065 1.00 97.19 234 ALA A O 1
ATOM 1870 N N . MET A 1 235 ? 17.344 -6.120 -16.204 1.00 96.62 235 MET A N 1
ATOM 1871 C CA . MET A 1 235 ? 15.940 -6.140 -16.632 1.00 96.62 235 MET A CA 1
ATOM 1872 C C . MET A 1 235 ? 15.732 -5.414 -17.964 1.00 96.62 235 MET A C 1
ATOM 1874 O O . MET A 1 235 ? 15.146 -5.981 -18.879 1.00 96.62 235 MET A O 1
ATOM 1878 N N . LEU A 1 236 ? 16.227 -4.179 -18.102 1.00 95.88 236 LEU A N 1
ATOM 1879 C CA . LEU A 1 236 ? 16.107 -3.413 -19.348 1.00 95.88 236 LEU A CA 1
ATOM 1880 C C . LEU A 1 236 ? 16.784 -4.118 -20.528 1.00 95.88 236 LEU A C 1
ATOM 1882 O O . LEU A 1 236 ? 16.241 -4.118 -21.632 1.00 95.88 236 LEU A O 1
ATOM 1886 N N . LYS A 1 237 ? 17.947 -4.741 -20.298 1.00 96.06 237 LYS A N 1
ATOM 1887 C CA . LYS A 1 237 ? 18.643 -5.523 -21.324 1.00 96.06 237 LYS A CA 1
ATOM 1888 C C . LYS A 1 237 ? 17.781 -6.692 -21.800 1.00 96.06 237 LYS A C 1
ATOM 1890 O O . LYS A 1 237 ? 17.638 -6.878 -23.005 1.00 96.06 237 LYS A O 1
ATOM 1895 N N . ASP A 1 238 ? 17.179 -7.435 -20.879 1.00 96.19 238 ASP A N 1
ATOM 1896 C CA . ASP A 1 238 ? 16.322 -8.565 -21.233 1.00 96.19 238 ASP A CA 1
ATOM 1897 C C . ASP A 1 238 ? 15.047 -8.109 -21.950 1.00 96.19 238 ASP A C 1
ATOM 1899 O O . ASP A 1 238 ? 14.653 -8.729 -22.931 1.00 96.19 238 ASP A O 1
ATOM 1903 N N . ILE A 1 239 ? 14.437 -6.989 -21.542 1.00 95.56 239 ILE A N 1
ATOM 1904 C CA . ILE A 1 239 ? 13.235 -6.441 -22.202 1.00 95.56 239 ILE A CA 1
ATOM 1905 C C . ILE A 1 239 ? 13.493 -6.143 -23.685 1.00 95.56 239 ILE A C 1
ATOM 1907 O O . ILE A 1 239 ? 12.611 -6.351 -24.517 1.00 95.56 239 ILE A O 1
ATOM 1911 N N . VAL A 1 240 ? 14.684 -5.640 -24.016 1.00 93.94 240 VAL A N 1
ATOM 1912 C CA . VAL A 1 240 ? 15.031 -5.221 -25.382 1.00 93.94 240 VAL A CA 1
ATOM 1913 C C . VAL A 1 240 ? 15.612 -6.367 -26.208 1.00 93.94 240 VAL A C 1
ATOM 1915 O O . VAL A 1 240 ? 15.253 -6.520 -27.371 1.00 93.94 240 VAL A O 1
ATOM 1918 N N . PHE A 1 241 ? 16.519 -7.157 -25.631 1.00 95.25 241 PHE A N 1
ATOM 1919 C CA . PHE A 1 241 ? 17.330 -8.120 -26.382 1.00 95.25 241 PHE A CA 1
ATOM 1920 C C . PHE A 1 241 ? 16.939 -9.579 -26.151 1.00 95.25 241 PHE A C 1
ATOM 1922 O O . PHE A 1 241 ? 17.345 -10.437 -26.931 1.00 95.25 241 PHE A O 1
ATOM 1929 N N . ASN A 1 242 ? 16.183 -9.883 -25.096 1.00 94.25 242 ASN A N 1
ATOM 1930 C CA . ASN A 1 242 ? 15.799 -11.249 -24.751 1.00 94.25 242 ASN A CA 1
ATOM 1931 C C . ASN A 1 242 ? 14.360 -11.331 -24.198 1.00 94.25 242 ASN A C 1
ATOM 1933 O O . ASN A 1 242 ? 14.155 -11.862 -23.106 1.00 94.25 242 ASN A O 1
ATOM 1937 N N . PRO A 1 243 ? 13.343 -10.811 -24.917 1.00 91.88 243 PRO A N 1
ATOM 1938 C CA . PRO A 1 243 ? 11.976 -10.691 -24.397 1.00 91.88 243 PRO A CA 1
ATOM 1939 C C . PRO A 1 243 ? 11.351 -12.043 -24.015 1.00 91.88 243 PRO A C 1
ATOM 1941 O O . PRO A 1 243 ? 10.493 -12.104 -23.137 1.00 91.88 243 PRO A O 1
ATOM 1944 N N . CYS A 1 244 ? 11.826 -13.141 -24.612 1.00 91.88 244 CYS A N 1
ATOM 1945 C CA . CYS A 1 244 ? 11.337 -14.492 -24.353 1.00 91.88 244 CYS A CA 1
ATOM 1946 C C . CYS A 1 244 ? 11.472 -14.943 -22.891 1.00 91.88 244 CYS A C 1
ATOM 1948 O O . CYS A 1 244 ? 10.715 -15.816 -22.474 1.00 91.88 244 CYS A O 1
ATOM 1950 N N . VAL A 1 245 ? 12.386 -14.362 -22.100 1.00 94.06 245 VAL A N 1
ATOM 1951 C CA . VAL A 1 245 ? 12.555 -14.732 -20.678 1.00 94.06 245 VAL A CA 1
ATOM 1952 C C . VAL A 1 245 ? 11.373 -14.332 -19.799 1.00 94.06 245 VAL A C 1
ATOM 1954 O O . VAL A 1 245 ? 11.271 -14.816 -18.678 1.00 94.06 245 VAL A O 1
ATOM 1957 N N . PHE A 1 246 ? 10.497 -13.451 -20.288 1.00 93.44 246 PHE A N 1
ATOM 1958 C CA . PHE A 1 246 ? 9.295 -13.007 -19.579 1.00 93.44 246 PHE A CA 1
ATOM 1959 C C . PHE A 1 246 ? 8.045 -13.811 -19.951 1.00 93.44 246 PHE A C 1
ATOM 1961 O O . PHE A 1 246 ? 6.955 -13.525 -19.454 1.00 93.44 246 PHE A O 1
ATOM 1968 N N . ASN A 1 247 ? 8.180 -14.790 -20.847 1.00 91.94 247 ASN A N 1
ATOM 1969 C CA . ASN A 1 247 ? 7.065 -15.627 -21.261 1.00 91.94 247 ASN A CA 1
ATOM 1970 C C . ASN A 1 247 ? 6.781 -16.683 -20.193 1.00 91.94 247 ASN A C 1
ATOM 1972 O O . ASN A 1 247 ? 7.667 -17.438 -19.796 1.00 91.94 247 ASN A O 1
ATOM 1976 N N . ILE A 1 248 ? 5.519 -16.765 -19.785 1.00 86.38 248 ILE A N 1
ATOM 1977 C CA . ILE A 1 248 ? 5.001 -17.782 -18.867 1.00 86.38 248 ILE A CA 1
ATOM 1978 C C . ILE A 1 248 ? 3.797 -18.471 -19.514 1.00 86.38 248 ILE A C 1
ATOM 1980 O O . ILE A 1 248 ? 3.288 -18.038 -20.551 1.00 86.38 248 ILE A O 1
ATOM 1984 N N . VAL A 1 249 ? 3.320 -19.565 -18.924 1.00 84.12 249 VAL A N 1
ATOM 1985 C CA . VAL A 1 249 ? 2.130 -20.258 -19.437 1.00 84.12 249 VAL A CA 1
ATOM 1986 C C . VAL A 1 249 ? 0.946 -19.284 -19.455 1.00 84.12 249 VAL A C 1
ATOM 1988 O O . VAL A 1 249 ? 0.598 -18.700 -18.436 1.00 84.12 249 VAL A O 1
ATOM 1991 N N . GLY A 1 250 ? 0.340 -19.088 -20.629 1.00 83.25 250 GLY A N 1
ATOM 1992 C CA . GLY A 1 250 ? -0.791 -18.170 -20.808 1.00 83.25 250 GLY A CA 1
ATOM 1993 C C . GLY A 1 250 ? -0.425 -16.702 -21.073 1.00 83.25 250 GLY A C 1
ATOM 1994 O O . GLY A 1 250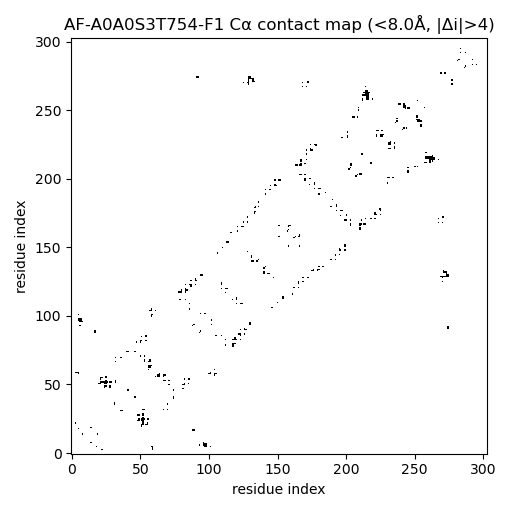 ? -1.328 -15.901 -21.301 1.00 83.25 250 GLY A O 1
ATOM 1995 N N . PHE A 1 251 ? 0.862 -16.337 -21.116 1.00 89.56 251 PHE A N 1
ATOM 1996 C CA . PHE A 1 251 ? 1.303 -14.973 -21.424 1.00 89.56 251 PHE A CA 1
ATOM 1997 C C . PHE A 1 251 ? 2.547 -14.952 -22.323 1.00 89.56 251 PHE A C 1
ATOM 1999 O O . PHE A 1 251 ? 3.562 -15.579 -22.030 1.00 89.56 251 PHE A O 1
ATOM 2006 N N . GLN A 1 252 ? 2.476 -14.183 -23.413 1.00 91.25 252 GLN A N 1
ATOM 2007 C CA . GLN A 1 252 ? 3.587 -13.996 -24.346 1.00 91.25 252 GLN A CA 1
ATOM 2008 C C . GLN A 1 252 ? 3.889 -12.510 -24.536 1.00 91.25 252 GLN A C 1
ATOM 2010 O O . GLN A 1 252 ? 3.088 -11.763 -25.105 1.00 91.25 252 GLN A O 1
ATOM 2015 N N . PHE A 1 253 ? 5.074 -12.106 -24.097 1.00 92.81 253 PHE A N 1
ATOM 2016 C CA . PHE A 1 253 ? 5.668 -10.816 -24.383 1.00 92.81 253 PHE A CA 1
ATOM 2017 C C . PHE A 1 253 ? 6.449 -10.895 -25.698 1.00 92.81 253 PHE A C 1
ATOM 2019 O O . PHE A 1 253 ? 7.380 -11.688 -25.839 1.00 92.81 253 PHE A O 1
ATOM 2026 N N . LYS A 1 254 ? 6.043 -10.092 -26.686 1.00 89.56 254 LYS A N 1
ATOM 2027 C CA . LYS A 1 254 ? 6.672 -10.099 -28.016 1.00 89.56 254 LYS A CA 1
ATOM 2028 C C . LYS A 1 254 ? 7.912 -9.218 -28.038 1.00 89.56 254 LYS A C 1
ATOM 2030 O O . LYS A 1 254 ? 9.004 -9.684 -28.340 1.00 89.56 254 LYS A O 1
ATOM 2035 N N . ASP A 1 255 ? 7.715 -7.942 -27.733 1.00 92.19 255 ASP A N 1
ATOM 2036 C CA . ASP A 1 255 ? 8.746 -6.918 -27.787 1.00 92.19 255 ASP A CA 1
ATOM 2037 C C . ASP A 1 255 ? 8.330 -5.666 -27.001 1.00 92.19 255 ASP A C 1
ATOM 2039 O O . ASP A 1 255 ? 7.183 -5.489 -26.573 1.00 92.19 255 ASP A O 1
ATOM 2043 N N . VAL A 1 256 ? 9.282 -4.747 -26.857 1.00 93.06 256 VAL A N 1
ATOM 2044 C CA . VAL A 1 256 ? 9.094 -3.471 -26.162 1.00 93.06 256 VAL A CA 1
ATOM 2045 C C . VAL A 1 256 ? 8.005 -2.578 -26.786 1.00 93.06 256 VAL A C 1
ATOM 2047 O O . VAL A 1 256 ? 7.449 -1.724 -26.089 1.00 93.06 256 VAL A O 1
ATOM 2050 N N . ALA A 1 257 ? 7.635 -2.765 -28.061 1.00 92.94 257 ALA A N 1
ATOM 2051 C CA . ALA A 1 257 ? 6.601 -1.955 -28.705 1.00 92.94 257 ALA A CA 1
ATOM 2052 C C . ALA A 1 257 ? 5.217 -2.191 -28.073 1.00 92.94 257 ALA A C 1
ATOM 2054 O O . ALA A 1 257 ? 4.403 -1.263 -28.007 1.00 92.94 257 ALA A O 1
ATOM 2055 N N . GLN A 1 258 ? 4.965 -3.378 -27.506 1.00 91.88 258 GLN A N 1
ATOM 2056 C CA . GLN A 1 258 ? 3.758 -3.649 -26.710 1.00 91.88 258 GLN A CA 1
ATOM 2057 C C . GLN A 1 258 ? 3.647 -2.736 -25.475 1.00 91.88 258 GLN A C 1
ATOM 2059 O O . GLN A 1 258 ? 2.556 -2.286 -25.118 1.00 91.88 258 GLN A O 1
ATOM 2064 N N . ILE A 1 259 ? 4.777 -2.403 -24.842 1.00 93.94 259 ILE A N 1
ATOM 2065 C CA . ILE A 1 259 ? 4.802 -1.507 -23.677 1.00 93.94 259 ILE A CA 1
ATOM 2066 C C . ILE A 1 259 ? 4.566 -0.063 -24.120 1.00 93.94 259 ILE A C 1
ATOM 2068 O O . ILE A 1 259 ? 3.734 0.638 -23.542 1.00 93.94 259 ILE A O 1
ATOM 2072 N N . TYR A 1 260 ? 5.265 0.382 -25.168 1.00 93.81 260 TYR A N 1
ATOM 2073 C CA . TYR A 1 260 ? 5.164 1.759 -25.662 1.00 93.81 260 TYR A CA 1
ATOM 2074 C C . TYR A 1 260 ? 3.796 2.101 -26.260 1.00 93.81 260 TYR A C 1
ATOM 2076 O O . TYR A 1 260 ? 3.347 3.242 -26.133 1.00 93.81 260 TYR A O 1
ATOM 2084 N N . SER A 1 261 ? 3.121 1.128 -26.874 1.00 92.75 261 SER A N 1
ATOM 2085 C CA . SER A 1 261 ? 1.758 1.294 -27.398 1.00 92.75 261 SER A CA 1
ATOM 2086 C C . SER A 1 261 ? 0.698 1.392 -26.294 1.00 92.75 261 SER A C 1
ATOM 2088 O O . SER A 1 261 ? -0.378 1.947 -26.520 1.00 92.75 261 SER A O 1
ATOM 2090 N N . THR A 1 262 ? 1.006 0.934 -25.079 1.00 92.94 262 THR A N 1
ATOM 2091 C CA . THR A 1 262 ? 0.085 0.990 -23.942 1.00 92.94 262 THR A CA 1
ATOM 2092 C C . THR A 1 262 ? 0.232 2.317 -23.192 1.00 92.94 262 THR A C 1
ATOM 2094 O O . THR A 1 262 ? 1.252 2.609 -22.557 1.00 92.94 262 THR A O 1
ATOM 2097 N N . ARG A 1 263 ? -0.815 3.151 -23.231 1.00 94.44 263 ARG A N 1
ATOM 2098 C CA . ARG A 1 263 ? -0.872 4.397 -22.452 1.00 94.44 263 ARG A CA 1
ATOM 2099 C C . ARG A 1 263 ? -0.978 4.087 -20.959 1.00 94.44 263 ARG A C 1
ATOM 2101 O O . ARG A 1 263 ? -1.856 3.344 -20.536 1.00 94.44 263 ARG A O 1
ATOM 2108 N N . THR A 1 264 ? 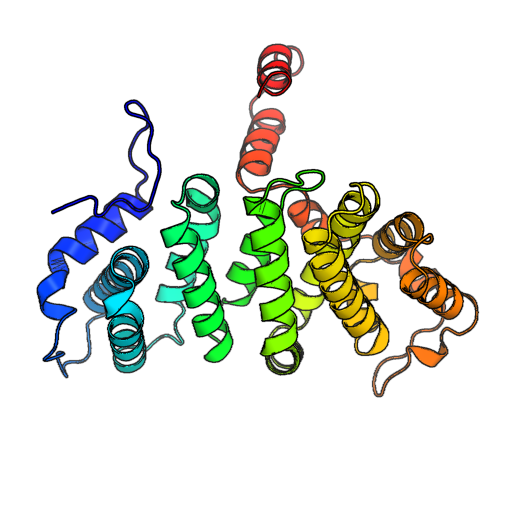-0.165 4.764 -20.154 1.00 95.00 264 THR A N 1
ATOM 2109 C CA . THR A 1 264 ? -0.269 4.698 -18.693 1.00 95.00 264 THR A CA 1
ATOM 2110 C C . THR A 1 264 ? -1.592 5.268 -18.198 1.00 95.00 264 THR A C 1
ATOM 2112 O O . THR A 1 264 ? -1.935 6.424 -18.462 1.00 95.00 264 THR A O 1
ATOM 2115 N N . SER A 1 265 ? -2.337 4.426 -17.482 1.00 93.88 265 SER A N 1
ATOM 2116 C CA . SER A 1 265 ? -3.601 4.774 -16.834 1.00 93.88 265 SER A CA 1
ATOM 2117 C C . SER A 1 265 ? -3.396 5.877 -15.792 1.00 93.88 265 SER A C 1
ATOM 2119 O O . SER A 1 265 ? -2.432 5.851 -15.026 1.00 93.88 265 SER A O 1
ATOM 2121 N N . SER A 1 266 ? -4.353 6.803 -15.697 1.00 90.50 266 SER A N 1
ATOM 2122 C CA . SER A 1 266 ? -4.355 7.866 -14.681 1.00 90.50 266 SER A CA 1
ATOM 2123 C C . SER A 1 266 ? -4.376 7.328 -13.246 1.00 90.50 266 SER A C 1
ATOM 2125 O O . SER A 1 266 ? -3.953 8.028 -12.329 1.00 90.50 266 SER A O 1
ATOM 2127 N N . ARG A 1 267 ? -4.795 6.069 -13.043 1.00 92.31 267 ARG A N 1
ATOM 2128 C CA . ARG A 1 267 ? -4.756 5.403 -11.731 1.00 92.31 267 ARG A CA 1
ATOM 2129 C C . ARG A 1 267 ? -3.338 5.335 -11.151 1.00 92.31 267 ARG A C 1
ATOM 2131 O O . ARG A 1 267 ? -3.180 5.519 -9.952 1.00 92.31 267 ARG A O 1
ATOM 2138 N N . TYR A 1 268 ? -2.310 5.159 -11.984 1.00 93.69 268 TYR A N 1
ATOM 2139 C CA . TYR A 1 268 ? -0.913 5.200 -11.530 1.00 93.69 268 TYR A CA 1
ATOM 2140 C C . TYR A 1 268 ? -0.455 6.625 -11.207 1.00 93.69 268 TYR A C 1
ATOM 2142 O O . TYR A 1 268 ? 0.344 6.835 -10.302 1.00 93.69 268 TYR A O 1
ATOM 2150 N N . SER A 1 269 ? -1.001 7.637 -11.887 1.00 86.75 269 SER A N 1
ATOM 2151 C CA . SER A 1 269 ? -0.712 9.038 -11.562 1.00 86.75 269 SER A CA 1
ATOM 2152 C C . SER A 1 269 ? -1.223 9.423 -10.171 1.00 86.75 269 SER A C 1
ATOM 2154 O O . SER A 1 269 ? -0.549 10.175 -9.475 1.00 86.75 269 SER A O 1
ATOM 2156 N N . LEU A 1 270 ? -2.359 8.864 -9.734 1.00 88.69 270 LEU A N 1
ATOM 2157 C CA . LEU A 1 270 ? -2.895 9.073 -8.382 1.00 88.69 270 LEU A CA 1
ATOM 2158 C C . LEU A 1 270 ? -2.013 8.473 -7.278 1.00 88.69 270 LEU A C 1
ATOM 2160 O O . LEU A 1 270 ? -2.083 8.939 -6.145 1.00 88.69 270 LEU A O 1
ATOM 2164 N N . LEU A 1 271 ? -1.153 7.494 -7.587 1.00 91.31 271 LEU A N 1
ATOM 2165 C CA . LEU A 1 271 ? -0.159 6.994 -6.627 1.00 91.31 271 LEU A CA 1
ATOM 2166 C C . LEU A 1 271 ? 0.908 8.032 -6.279 1.00 91.31 271 LEU A C 1
ATOM 2168 O O . LEU A 1 271 ? 1.530 7.942 -5.231 1.00 91.31 271 LEU A O 1
ATOM 2172 N N . ARG A 1 272 ? 1.129 9.018 -7.153 1.00 83.31 272 ARG A N 1
ATOM 2173 C CA . ARG A 1 272 ? 2.142 10.066 -6.959 1.00 83.31 272 ARG A CA 1
ATOM 2174 C C . ARG A 1 272 ? 1.628 11.255 -6.156 1.00 83.31 272 ARG A C 1
ATOM 2176 O O . ARG A 1 272 ? 2.378 12.200 -5.935 1.00 83.31 272 ARG A O 1
ATOM 2183 N N . ILE A 1 273 ? 0.341 11.250 -5.821 1.00 84.50 273 ILE A N 1
ATOM 2184 C CA . ILE A 1 273 ? -0.361 12.378 -5.228 1.00 84.50 273 ILE A CA 1
ATOM 2185 C C . ILE A 1 273 ? -1.122 11.842 -4.022 1.00 84.50 273 ILE A C 1
ATOM 2187 O O . ILE A 1 273 ? -2.097 11.089 -4.159 1.00 84.50 273 ILE A O 1
ATOM 2191 N N . ASN A 1 274 ? -0.679 12.237 -2.831 1.00 81.19 274 ASN A N 1
ATOM 2192 C CA . ASN A 1 274 ? -1.383 11.865 -1.613 1.00 81.19 274 ASN A CA 1
ATOM 2193 C C . ASN A 1 274 ? -2.798 12.498 -1.591 1.00 81.19 274 ASN A C 1
ATOM 2195 O O . ASN A 1 274 ? -3.066 13.454 -2.331 1.00 81.19 274 ASN A O 1
ATOM 2199 N N . PRO A 1 275 ? -3.739 11.967 -0.790 1.00 81.00 275 PRO A N 1
ATOM 2200 C CA . PRO A 1 275 ? -5.123 12.453 -0.779 1.00 81.00 275 PRO A CA 1
ATOM 2201 C C . PRO A 1 275 ? -5.269 13.964 -0.517 1.00 81.00 275 PRO A C 1
ATOM 2203 O O . PRO A 1 275 ? -6.122 14.621 -1.123 1.00 81.00 275 PRO A O 1
ATOM 2206 N N . ASP A 1 276 ? -4.402 14.540 0.318 1.00 78.69 276 ASP A N 1
ATOM 2207 C CA . ASP A 1 276 ? -4.407 15.975 0.622 1.00 78.69 276 ASP A CA 1
ATOM 2208 C C . ASP A 1 276 ? -4.002 16.816 -0.595 1.00 78.69 276 ASP A C 1
ATOM 2210 O O . ASP A 1 276 ? -4.673 17.791 -0.942 1.00 78.69 276 ASP A O 1
ATOM 2214 N N . MET A 1 277 ? -2.929 16.423 -1.288 1.00 82.75 277 MET A N 1
ATOM 2215 C CA . MET A 1 277 ? -2.492 17.060 -2.530 1.00 82.75 277 MET A CA 1
ATOM 2216 C C . MET A 1 277 ? -3.564 16.938 -3.614 1.00 82.75 277 MET A C 1
ATOM 2218 O O . MET A 1 277 ? -3.804 17.899 -4.339 1.00 82.75 277 MET A O 1
ATOM 2222 N N . GLU A 1 278 ? -4.241 15.792 -3.718 1.00 85.25 278 GLU A N 1
ATOM 2223 C CA . GLU A 1 278 ? -5.326 15.607 -4.684 1.00 85.25 278 GLU A CA 1
ATOM 2224 C C . GLU A 1 278 ? -6.480 16.575 -4.407 1.00 85.25 278 GLU A C 1
ATOM 2226 O O . GLU A 1 278 ? -6.961 17.238 -5.326 1.00 85.25 278 GLU A O 1
ATOM 2231 N N . THR A 1 279 ? -6.900 16.691 -3.146 1.00 84.06 279 THR A N 1
ATOM 2232 C CA . THR A 1 279 ? -7.977 17.599 -2.728 1.00 84.06 279 THR A CA 1
ATOM 2233 C C . THR A 1 279 ? -7.631 19.049 -3.063 1.00 84.06 279 THR A C 1
ATOM 2235 O O . THR A 1 279 ? -8.451 19.774 -3.630 1.00 84.06 279 THR A O 1
ATOM 2238 N N . GLN A 1 280 ? -6.393 19.461 -2.789 1.00 82.50 280 GLN A N 1
ATOM 2239 C CA . GLN A 1 280 ? -5.916 20.808 -3.096 1.00 82.50 280 GLN A CA 1
ATOM 2240 C C . GLN A 1 280 ? -5.810 21.067 -4.599 1.00 82.50 280 GLN A C 1
ATOM 2242 O O . GLN A 1 280 ? -6.253 22.111 -5.071 1.00 82.50 280 GLN A O 1
ATOM 2247 N N . LEU A 1 281 ? -5.264 20.122 -5.367 1.00 84.38 281 LEU A N 1
ATOM 2248 C CA . LEU A 1 281 ? -5.179 20.238 -6.822 1.00 84.38 281 LEU A CA 1
ATOM 2249 C C . LEU A 1 281 ? -6.569 20.312 -7.450 1.00 84.38 281 LEU A C 1
ATOM 2251 O O . LEU A 1 281 ? -6.793 21.142 -8.326 1.00 84.38 281 LEU A O 1
ATOM 2255 N N . ARG A 1 282 ? -7.525 19.503 -6.978 1.00 85.88 282 ARG A N 1
ATOM 2256 C CA . ARG A 1 282 ? -8.923 19.591 -7.416 1.00 85.88 282 ARG A CA 1
ATOM 2257 C C . ARG A 1 282 ? -9.489 20.976 -7.126 1.00 85.88 282 ARG A C 1
ATOM 2259 O O . ARG A 1 282 ? -9.972 21.608 -8.054 1.00 85.88 282 ARG A O 1
ATOM 2266 N N . PHE A 1 283 ? -9.343 21.484 -5.901 1.00 84.19 283 PHE A N 1
ATOM 2267 C CA . PHE A 1 283 ? -9.798 22.829 -5.537 1.00 84.19 283 PHE A CA 1
ATOM 2268 C C . PHE A 1 283 ? -9.178 23.925 -6.421 1.00 84.19 283 PHE A C 1
ATOM 2270 O O . PHE A 1 283 ? -9.894 24.780 -6.943 1.00 84.19 283 PHE A O 1
ATOM 2277 N N . LEU A 1 284 ? -7.867 23.868 -6.663 1.00 83.81 284 LEU A N 1
ATOM 2278 C CA . LEU A 1 284 ? -7.164 24.802 -7.547 1.00 83.81 284 LEU A CA 1
ATOM 2279 C C . LEU A 1 284 ? -7.697 24.773 -8.978 1.00 83.81 284 LEU A C 1
ATOM 2281 O O . LEU A 1 284 ? -7.861 25.823 -9.591 1.00 83.81 284 LEU A O 1
ATOM 2285 N N . LEU A 1 285 ? -7.972 23.582 -9.505 1.00 84.12 285 LEU A N 1
ATOM 2286 C CA . LEU A 1 285 ? -8.392 23.401 -10.891 1.00 84.12 285 LEU A CA 1
ATOM 2287 C C . LEU A 1 285 ? -9.886 23.669 -11.113 1.00 84.12 285 LEU A C 1
ATOM 2289 O O . LEU A 1 285 ? -10.263 24.035 -12.223 1.00 84.12 285 LEU A O 1
ATOM 2293 N N . THR A 1 286 ? -10.738 23.484 -10.100 1.00 85.50 286 THR A N 1
ATOM 2294 C CA . THR A 1 286 ? -12.199 23.626 -10.247 1.00 85.50 286 THR A CA 1
ATOM 2295 C C . THR A 1 286 ? -12.763 24.908 -9.657 1.00 85.50 286 THR A C 1
ATOM 2297 O O . THR A 1 286 ? -13.799 25.380 -10.119 1.00 85.50 286 THR A O 1
ATOM 2300 N N . SER A 1 287 ? -12.136 25.454 -8.616 1.00 80.62 287 SER A N 1
ATOM 2301 C CA . SER A 1 287 ? -12.738 26.504 -7.783 1.00 80.62 287 SER A CA 1
ATOM 2302 C C . SER A 1 287 ? -12.013 27.845 -7.870 1.00 80.62 287 SER A C 1
ATOM 2304 O O . SER A 1 287 ? -12.593 28.866 -7.499 1.00 80.62 287 SER A O 1
ATOM 2306 N N . ILE A 1 288 ? -10.777 27.880 -8.377 1.00 79.50 288 ILE A N 1
ATOM 2307 C CA . ILE A 1 288 ? -9.985 29.110 -8.481 1.00 79.50 288 ILE A CA 1
ATOM 2308 C C . ILE A 1 288 ? -10.002 29.636 -9.916 1.00 79.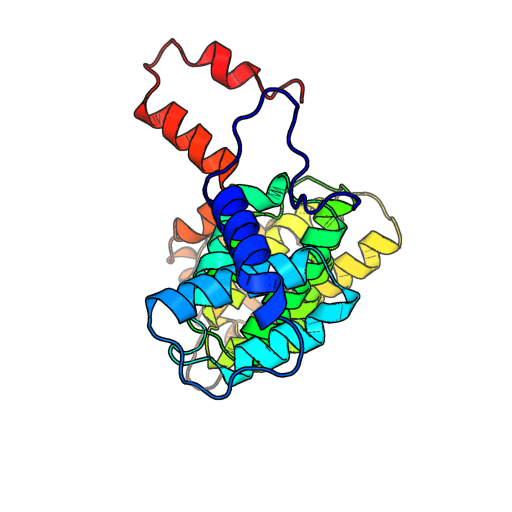50 288 ILE A C 1
ATOM 2310 O O . ILE A 1 288 ? -9.701 28.931 -10.875 1.00 79.50 288 ILE A O 1
ATOM 2314 N N . LYS A 1 289 ? -10.347 30.919 -10.061 1.00 80.38 289 LYS A N 1
ATOM 2315 C CA . LYS A 1 289 ? -10.301 31.617 -11.349 1.00 80.38 289 LYS A CA 1
ATOM 2316 C C . LYS A 1 289 ? -8.856 31.881 -11.761 1.00 80.38 289 LYS A C 1
ATOM 2318 O O . LYS A 1 289 ? -8.022 32.268 -10.938 1.00 80.38 289 LYS A O 1
ATOM 2323 N N . LEU A 1 290 ? -8.594 31.746 -13.058 1.00 73.38 290 LEU A N 1
ATOM 2324 C CA . LEU A 1 290 ? -7.314 32.102 -13.659 1.00 73.38 290 LEU A CA 1
ATOM 2325 C C . LEU A 1 290 ? -6.967 33.567 -13.323 1.00 73.38 290 LEU A C 1
ATOM 2327 O O . LEU A 1 290 ? -7.766 34.463 -13.576 1.00 73.38 290 LEU A O 1
ATOM 2331 N N . GLY A 1 291 ? -5.800 33.794 -12.719 1.00 75.19 291 GLY A N 1
ATOM 2332 C CA . GLY A 1 291 ? -5.336 35.097 -12.225 1.00 75.19 291 GLY A CA 1
ATOM 2333 C C . GLY A 1 291 ? -5.289 35.221 -10.695 1.00 75.19 291 GLY A C 1
ATOM 2334 O O . GLY A 1 291 ? -4.575 36.080 -10.185 1.00 75.19 291 GLY A O 1
ATOM 2335 N N . HIS A 1 292 ? -5.974 34.343 -9.950 1.00 75.94 292 HIS A N 1
ATOM 2336 C CA . HIS A 1 292 ? -6.030 34.378 -8.477 1.00 75.94 292 HIS A CA 1
ATOM 2337 C C . HIS A 1 292 ? -5.251 33.243 -7.786 1.00 75.94 292 HIS A C 1
ATOM 2339 O O . HIS A 1 292 ? -5.339 33.070 -6.574 1.00 75.94 292 HIS A O 1
ATOM 2345 N N . GLN A 1 293 ? -4.454 32.476 -8.531 1.00 77.25 293 GLN A N 1
ATOM 2346 C CA . GLN A 1 293 ? -3.751 31.297 -8.013 1.00 77.25 293 GLN A CA 1
ATOM 2347 C C . GLN A 1 293 ? -2.534 31.604 -7.125 1.00 77.25 293 GLN A C 1
ATOM 2349 O O . GLN A 1 293 ? -2.103 30.727 -6.382 1.00 77.25 293 GLN A O 1
ATOM 2354 N N . LYS A 1 294 ? -1.980 32.826 -7.182 1.00 75.75 294 LYS A N 1
ATOM 2355 C CA . LYS A 1 294 ? -0.667 33.159 -6.598 1.00 75.75 294 LYS A CA 1
ATOM 2356 C C . LYS A 1 294 ? -0.571 32.829 -5.101 1.00 75.75 294 LYS A C 1
ATOM 2358 O O . LYS A 1 294 ? 0.339 32.120 -4.691 1.00 75.75 294 LYS A O 1
ATOM 2363 N N . ARG A 1 295 ? -1.577 33.227 -4.314 1.00 72.31 295 ARG A N 1
ATOM 2364 C CA . ARG A 1 295 ? -1.634 32.952 -2.867 1.00 72.31 295 ARG A CA 1
ATOM 2365 C C . ARG A 1 295 ? -1.633 31.452 -2.545 1.00 72.31 295 ARG A C 1
ATOM 2367 O O . ARG A 1 295 ? -0.980 31.027 -1.605 1.00 72.31 295 ARG A O 1
ATOM 2374 N N . HIS A 1 296 ? -2.324 30.650 -3.350 1.00 68.56 296 HIS A N 1
ATOM 2375 C CA . HIS A 1 296 ? -2.446 29.206 -3.133 1.00 68.56 296 HIS A CA 1
ATOM 2376 C C . HIS A 1 296 ? -1.233 28.408 -3.631 1.00 68.56 296 HIS A C 1
ATOM 2378 O O . HIS A 1 296 ? -1.035 27.269 -3.222 1.00 68.56 296 HIS A O 1
ATOM 2384 N N . GLN A 1 297 ? -0.430 28.991 -4.524 1.00 73.50 297 GLN A N 1
ATOM 2385 C CA . GLN A 1 297 ? 0.831 28.408 -4.982 1.00 73.50 297 GLN A CA 1
ATOM 2386 C C . GLN A 1 297 ? 1.975 28.674 -3.991 1.00 73.50 297 GLN A C 1
ATOM 2388 O O . GLN A 1 297 ? 2.848 27.826 -3.832 1.00 73.50 297 GLN A O 1
ATOM 2393 N N . GLU A 1 298 ? 1.960 29.824 -3.312 1.00 66.19 298 GLU A N 1
ATOM 2394 C CA . GLU A 1 298 ? 3.033 30.260 -2.404 1.00 66.19 298 GLU A CA 1
ATOM 2395 C C . GLU A 1 298 ? 2.974 29.603 -1.010 1.00 66.19 298 GLU A C 1
ATOM 2397 O O . GLU A 1 298 ? 4.020 29.394 -0.398 1.00 66.19 298 GLU A O 1
ATOM 2402 N N . GLU A 1 299 ? 1.794 29.186 -0.530 1.00 57.56 299 GLU A N 1
ATOM 2403 C CA . GLU A 1 299 ? 1.595 28.574 0.802 1.00 57.56 299 GLU A CA 1
ATOM 2404 C C . GLU A 1 299 ? 2.371 27.252 1.044 1.00 57.56 299 GLU A C 1
ATOM 2406 O O . GLU A 1 299 ? 2.379 26.754 2.167 1.00 57.56 299 GLU A O 1
ATOM 2411 N N . ARG A 1 300 ? 3.072 26.689 0.045 1.00 46.81 300 ARG A N 1
ATOM 2412 C CA . ARG A 1 300 ? 3.893 25.464 0.185 1.00 46.81 300 ARG A CA 1
ATOM 2413 C C . ARG A 1 300 ? 5.388 25.614 -0.133 1.00 46.81 300 ARG A C 1
ATOM 2415 O O . ARG A 1 300 ? 6.103 24.622 -0.052 1.00 46.81 300 ARG A O 1
ATOM 2422 N N . CYS A 1 301 ? 5.903 26.804 -0.453 1.00 32.22 301 CYS A N 1
ATOM 2423 C CA . CYS A 1 301 ? 7.362 26.979 -0.583 1.00 32.22 301 CYS A CA 1
ATOM 2424 C C . CYS A 1 301 ? 8.090 27.129 0.771 1.00 32.22 301 CYS A C 1
ATOM 2426 O O . CYS A 1 301 ? 9.317 27.151 0.785 1.00 32.22 301 CYS A O 1
ATOM 2428 N N . CYS A 1 302 ? 7.359 27.207 1.890 1.00 27.81 302 CYS A N 1
ATOM 2429 C CA . CYS A 1 302 ? 7.911 27.453 3.230 1.00 27.81 302 CYS A CA 1
ATOM 2430 C C . CYS A 1 302 ? 7.393 26.481 4.315 1.00 27.81 302 CYS A C 1
ATOM 2432 O O . CYS A 1 302 ? 7.235 26.896 5.462 1.00 27.81 302 CYS A O 1
ATOM 2434 N N . GLY A 1 303 ? 7.097 25.222 3.973 1.00 30.88 303 GLY A N 1
ATOM 2435 C CA . GLY A 1 303 ? 6.650 24.196 4.930 1.00 30.88 303 GLY A CA 1
ATOM 2436 C C . GLY A 1 303 ? 7.526 22.960 4.900 1.00 30.88 303 GLY A C 1
ATOM 2437 O O . GLY A 1 303 ? 7.689 22.424 3.783 1.00 30.88 303 GLY A O 1
#

Mean predicted aligned error: 6.06 Å

Foldseek 3Di:
DPDLDFFPDDPPDDDDPLRVLLVVLQVVCVVCLDPPHDPDQDDPVRLLSLLSNLLSCLLRPVVCVVSSVVVCVSRDDQLCASNLVSLLVCLQPPVVGGDPSSVVSSLVVLLVCLVSVRPCSLSNLLSLLLVQAALDPDPVNLVSLQSSLVSCVVSVVSCVVPPVLSLLLLLLSLLRNLLNLVVDDDDPSSVVSNVSSLVSNLCCCQVPVVSLLQQAPVSVVSLVSVCVPPSSVVSVCCQAPPQQSNDDVPDGDDHCVSRHVDDGDCSSVSSNARSVRVVLVCCCVPPDDPPRCPVVVPPPVPD

Sequence (303 aa):
MAALKITLTPPLEAENALETSLRKAFESQITSLRPPFSLAIPSPDQYTLLNRAILHGVLTEPQFAKTHIKHLHAIVTDGYATFVTLLLGLVNYLYPKLLASVKTQLLWLTDQTVYVLGIGYDAVLISLLRQIVGADCSDGNLWLCSKLVTLFLEHWGRLLEDSPHVLSFALYTFLRVLTDHCRGGSVEKLETLKRLEIHLCVKIMREEFHLCLKIGRDFIRLLQDLVHVPEFRAMLKDIVFNPCVFNIVGFQFKDVAQIYSTRTSSRYSLLRINPDMETQLRFLLTSIKLGHQKRHQEERCCG

Organism: NCBI:txid157739

Secondary structure (DSSP, 8-state):
------B---TTSPPPHHHHHHHHHHHHHTTTTSSSPP-SPPPHHHHHHHHHHHHHHHHH-GGGHHHHHHHHHHH--STTHHHHHHHHHHHHHHGGGB-HHHHHHHHHHHHHHHHTT-TTHHHHHHHHHTTPPTT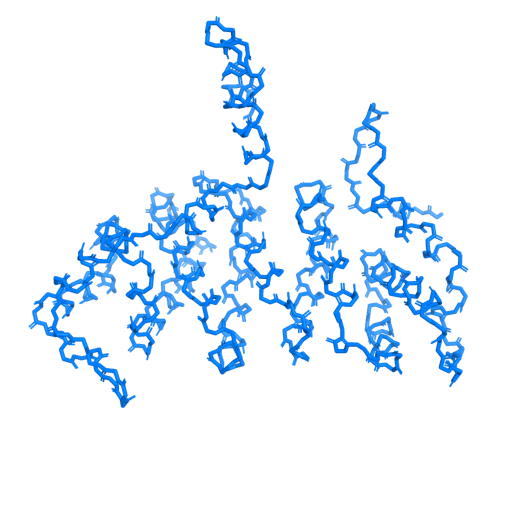---HHHHHHHHHHHHHHHHTHHHHHHH-HHHHHHHHHHHHHHHHHHTTS---HHHHHHHHHHHHHHHHHHHH-HHHHHHHTTHHHHHHHHTTTSHHHHHHHHHHHH-GGGG-BTTB----THHHHHSPPPHHHHHTTS-HHHHHHHHHHHHHSPTT--HHHHHTTTT-

Nearest PDB structures (foldseek):
  4owx-assembly1_A  TM=9.263E-01  e=1.805E-17  Homo sapiens
  6swu-assembly3_E  TM=2.995E-01  e=9.881E-01  Mus musculus
  6swu-assembly3_F  TM=2.845E-01  e=9.472E-01  Mus musculus
  8jme-assembly1_A  TM=1.785E-01  e=5.145E+00  Drosophila melanogaster

Radius of gyration: 21.67 Å; Cα contacts (8 Å, |Δi|>4): 300; chains: 1; bounding box: 53×55×60 Å

pLDDT: mean 90.45, std 11.39, range [27.81, 98.69]

InterPro domains:
  IPR019333 Integrator complex subunit 3, N-terminal [PF10189] (46-298)
  IPR045334 Integrator complex subunit 3 [PTHR13587] (5-298)

Solvent-accessible surface area (backbone atoms only — not comparable to full-atom values): 17165 Å² total; per-residue (Å²): 136,86,74,90,66,58,58,70,74,57,98,84,60,80,82,53,69,65,61,53,50,22,52,54,27,24,71,75,37,53,73,69,71,34,85,80,65,79,87,69,82,67,53,76,67,51,43,54,40,48,43,34,14,39,52,39,42,31,44,70,36,68,93,46,26,71,57,37,50,54,50,48,68,73,68,61,84,63,58,42,31,71,51,38,51,52,52,35,48,43,52,66,75,40,48,94,43,38,36,72,69,29,51,53,38,50,53,52,51,48,52,53,34,56,74,68,65,23,46,63,39,63,58,38,54,53,50,53,54,16,66,50,56,74,84,50,83,47,71,70,43,51,50,51,52,47,54,51,48,50,49,53,63,76,42,38,70,61,38,56,74,75,46,45,67,52,55,35,52,48,39,55,51,46,48,54,39,47,51,39,59,72,68,46,75,99,44,75,72,57,54,57,43,50,52,50,46,50,49,53,42,51,48,44,49,59,77,41,34,74,43,52,50,68,42,8,39,58,48,60,54,42,41,60,72,36,45,87,43,69,68,46,34,51,49,54,48,33,46,72,77,42,29,66,75,52,46,49,96,96,46,81,54,80,50,58,63,65,30,61,72,29,74,54,51,68,72,62,59,49,42,78,38,33,64,68,56,46,54,50,51,48,45,54,72,73,70,52,60,93,88,67,53,65,70,75,63,55,73,63,81,81,116